Protein AF-A0A515HKF0-F1 (afdb_monomer_lite)

InterPro domains:
  IPR003812 Fido domain [PF02661] (55-150)
  IPR003812 Fido domain [PS51459] (55-192)
  IPR036597 Fido-like domain superfamily [G3DSA:1.10.3290.10] (3-205)
  IPR036597 Fido-like domain superfamily [SSF140931] (39-197)
  IPR040782 KfrB domain [PF18790] (261-311)

pLDDT: mean 89.17, std 14.47, range [29.92, 98.81]

Foldseek 3Di:
DQKDWDPPQVQADPPQREGDWPVPDSDNVVLVQVLVQQLQVLLVLCVVPPDDDLLALQSLLVLQCSRCVRIDPCRSPFGPIWIDGDPQTADDSVCLRVLRCVLSVVCVVCVLVAPDDLLSLLQVLLLSLLSQLSSQGHPDCSVVSSVSSSQVSQVVNVWGFAQVPPDPVLVVVCNVCSSVVHSVSSSVSRSVRTDDPVVPPPQPDDDPDWWWKWADGPQKIFIWTDDPSDTDTPDIDGQPQPDGDMGRLSSADEDPQVDKAWAAFADDDPFWTWGDRPPHIYTAGPVLEPDHDDHGFGWIWHDDDSHTDIDGHPDDPPDPDDD

Structure (mmCIF, N/CA/C/O backbone):
data_AF-A0A515HKF0-F1
#
_entry.id   AF-A0A515HKF0-F1
#
loop_
_atom_site.group_PDB
_atom_site.id
_atom_site.type_symbol
_atom_site.label_atom_id
_atom_site.label_alt_id
_atom_site.label_comp_id
_atom_site.label_asym_id
_atom_site.label_entity_id
_atom_site.label_seq_id
_atom_site.pdbx_PDB_ins_code
_atom_site.Cartn_x
_atom_site.Cartn_y
_atom_site.Cartn_z
_atom_site.occupancy
_atom_site.B_iso_or_equiv
_atom_site.auth_seq_id
_atom_site.auth_comp_id
_atom_site.auth_asym_id
_atom_site.auth_atom_id
_atom_site.pdbx_PDB_model_num
ATOM 1 N N . MET A 1 1 ? 10.137 14.937 -10.672 1.00 57.16 1 MET A N 1
ATOM 2 C CA . MET A 1 1 ? 9.919 13.595 -11.256 1.00 57.16 1 MET A CA 1
ATOM 3 C C . MET A 1 1 ? 10.542 12.553 -10.330 1.00 57.16 1 MET A C 1
ATOM 5 O O . MET A 1 1 ? 11.628 12.799 -9.824 1.00 57.16 1 MET A O 1
ATOM 9 N N . LYS A 1 2 ? 9.839 11.453 -10.033 1.00 67.56 2 LYS A N 1
ATOM 10 C CA . LYS A 1 2 ? 10.258 10.460 -9.021 1.00 67.56 2 LYS A CA 1
ATOM 11 C C . LYS A 1 2 ? 11.357 9.499 -9.495 1.00 67.56 2 LYS A C 1
ATOM 13 O O . LYS A 1 2 ? 12.145 9.040 -8.673 1.00 67.56 2 LYS A O 1
ATOM 18 N N . TYR A 1 3 ? 11.395 9.210 -10.792 1.00 77.12 3 TYR A N 1
ATOM 19 C CA . TYR A 1 3 ? 12.436 8.411 -11.434 1.00 77.12 3 TYR A CA 1
ATOM 20 C C . TYR A 1 3 ? 13.191 9.278 -12.434 1.00 77.12 3 TYR A C 1
ATOM 22 O O . TYR A 1 3 ? 12.583 10.150 -13.059 1.00 77.12 3 TYR A O 1
ATOM 30 N N . ALA A 1 4 ? 14.488 9.027 -12.587 1.00 74.00 4 ALA A N 1
ATOM 31 C CA . ALA A 1 4 ? 15.221 9.467 -13.766 1.00 74.00 4 ALA A CA 1
ATOM 32 C C . ALA A 1 4 ? 15.069 8.387 -14.848 1.00 74.00 4 ALA A C 1
ATOM 34 O O . ALA A 1 4 ? 15.111 7.195 -14.534 1.00 74.00 4 ALA A O 1
ATOM 35 N N . GLY A 1 5 ? 14.842 8.803 -16.092 1.00 62.91 5 GLY A N 1
ATOM 36 C CA . GLY A 1 5 ? 14.643 7.916 -17.237 1.00 62.91 5 GLY A CA 1
ATOM 37 C C . GLY A 1 5 ? 15.244 8.501 -18.512 1.00 62.91 5 GLY A C 1
ATOM 38 O O . GLY A 1 5 ? 15.666 9.662 -18.534 1.00 62.91 5 GLY A O 1
ATOM 39 N N . ASP A 1 6 ? 15.298 7.681 -19.558 1.00 59.25 6 ASP A N 1
ATOM 40 C CA . ASP A 1 6 ? 15.886 8.040 -20.850 1.00 59.25 6 ASP A CA 1
ATOM 41 C C . ASP A 1 6 ? 15.111 9.170 -21.557 1.00 59.25 6 ASP A C 1
ATOM 43 O O . ASP A 1 6 ? 13.907 9.363 -21.358 1.00 59.25 6 ASP A O 1
ATOM 47 N N . ARG A 1 7 ? 15.799 9.926 -22.428 1.00 65.00 7 ARG A N 1
ATOM 48 C CA . ARG A 1 7 ? 15.132 10.887 -23.325 1.00 65.00 7 ARG A CA 1
ATOM 49 C C . ARG A 1 7 ? 14.115 10.133 -24.191 1.00 65.00 7 ARG A C 1
ATOM 51 O O . ARG A 1 7 ? 14.482 9.161 -24.842 1.00 65.00 7 ARG A O 1
ATOM 58 N N . GLY A 1 8 ? 12.871 10.613 -24.235 1.00 79.44 8 GLY A N 1
ATOM 59 C CA . GLY A 1 8 ? 11.800 9.990 -25.024 1.00 79.44 8 GLY A CA 1
ATOM 60 C C . GLY A 1 8 ? 10.934 8.988 -24.258 1.00 79.44 8 GLY A C 1
ATOM 61 O O . GLY A 1 8 ? 10.386 8.082 -24.876 1.00 79.44 8 GLY A O 1
ATOM 62 N N . ASP A 1 9 ? 10.805 9.142 -22.934 1.00 90.88 9 ASP A N 1
ATOM 63 C CA . ASP A 1 9 ? 9.890 8.353 -22.105 1.00 90.88 9 ASP A CA 1
ATOM 64 C C . ASP A 1 9 ? 8.454 8.371 -22.686 1.00 90.88 9 ASP A C 1
ATOM 66 O O . ASP A 1 9 ? 7.758 9.390 -22.590 1.00 90.88 9 ASP A O 1
ATOM 70 N N . PRO A 1 10 ? 7.976 7.249 -23.263 1.00 92.44 10 PRO A N 1
ATOM 71 C CA . PRO A 1 10 ? 6.700 7.192 -23.946 1.00 92.44 10 PRO A CA 1
ATOM 72 C C . PRO A 1 10 ? 5.544 7.120 -22.957 1.00 92.44 10 PRO A C 1
ATOM 74 O O . PRO A 1 10 ? 4.430 6.901 -23.404 1.00 92.44 10 PRO A O 1
ATOM 77 N N . TYR A 1 11 ? 5.755 7.249 -21.648 1.00 94.88 11 TYR A N 1
ATOM 78 C CA . TYR A 1 11 ? 4.694 7.323 -20.644 1.00 94.88 11 TYR A CA 1
ATOM 79 C C . TYR A 1 11 ? 4.348 8.767 -20.275 1.00 94.88 11 TYR A C 1
ATOM 81 O O . TYR A 1 11 ? 3.317 9.005 -19.647 1.00 94.88 11 TYR A O 1
ATOM 89 N N . LEU A 1 12 ? 5.185 9.731 -20.662 1.00 93.81 12 LEU A N 1
ATOM 90 C CA . LEU A 1 12 ? 4.958 11.146 -20.406 1.00 93.81 12 LEU A CA 1
ATOM 91 C C . LEU A 1 12 ? 4.133 11.781 -21.527 1.00 93.81 12 LEU A C 1
ATOM 93 O O . LEU A 1 12 ? 4.196 11.390 -22.695 1.00 93.81 12 LEU A O 1
ATOM 97 N N . ASP A 1 13 ? 3.331 12.763 -21.148 1.00 92.25 13 ASP A N 1
ATOM 98 C CA . ASP A 1 13 ? 2.765 13.744 -22.057 1.00 92.25 13 ASP A CA 1
ATOM 99 C C . ASP A 1 13 ? 3.874 14.729 -22.460 1.00 92.25 13 ASP A C 1
ATOM 101 O O . ASP A 1 13 ? 4.592 15.260 -21.610 1.00 92.25 13 ASP A O 1
ATOM 105 N N . SER A 1 14 ? 4.057 14.933 -23.765 1.00 88.94 14 SER A N 1
ATOM 106 C CA . SER A 1 14 ? 5.184 15.704 -24.303 1.00 88.94 14 SER A CA 1
ATOM 107 C C . SER A 1 14 ? 5.092 17.205 -24.031 1.00 88.94 14 SER A C 1
ATOM 109 O O . SER A 1 14 ? 6.117 17.880 -24.072 1.00 88.94 14 SER A O 1
ATOM 111 N N . GLU A 1 15 ? 3.892 17.732 -23.781 1.00 89.94 15 GLU A N 1
ATOM 112 C CA . GLU A 1 15 ? 3.680 19.157 -23.504 1.00 89.94 15 GLU A CA 1
ATOM 113 C C . GLU A 1 15 ? 3.906 19.466 -22.024 1.00 89.94 15 GLU A C 1
ATOM 115 O O . GLU A 1 15 ? 4.506 20.478 -21.672 1.00 89.94 15 GLU A O 1
ATOM 120 N N . THR A 1 16 ? 3.416 18.589 -21.151 1.00 92.00 16 THR A N 1
ATOM 121 C CA . THR A 1 16 ? 3.321 18.850 -19.707 1.00 92.00 16 THR A CA 1
ATOM 122 C C . THR A 1 16 ? 4.402 18.144 -18.896 1.00 92.00 16 THR A C 1
ATOM 124 O O . THR A 1 16 ? 4.687 18.538 -17.767 1.00 92.00 16 THR A O 1
ATOM 127 N N . GLY A 1 17 ? 5.003 17.077 -19.433 1.00 90.81 17 GLY A N 1
ATOM 128 C CA . GLY A 1 17 ? 5.942 16.222 -18.703 1.00 90.81 17 GLY A CA 1
ATOM 129 C C . GLY A 1 17 ? 5.297 15.404 -17.577 1.00 90.81 17 GLY A C 1
ATOM 130 O O . GLY A 1 17 ? 6.013 14.786 -16.787 1.00 90.81 17 GLY A O 1
ATOM 131 N N . VAL A 1 18 ? 3.963 15.393 -17.490 1.00 94.00 18 VAL A N 1
ATOM 132 C CA . VAL A 1 18 ? 3.173 14.582 -16.553 1.00 94.00 18 VAL A CA 1
ATOM 133 C C . VAL A 1 18 ? 2.901 13.212 -17.179 1.00 94.00 18 VAL A C 1
ATOM 135 O O . VAL A 1 18 ? 2.833 13.080 -18.398 1.00 94.00 18 VAL A O 1
ATOM 138 N N . LEU A 1 19 ? 2.760 12.159 -16.367 1.00 95.44 19 LEU A N 1
ATOM 139 C CA . LEU A 1 19 ? 2.390 10.837 -16.884 1.00 95.44 19 LEU A CA 1
ATOM 140 C C . LEU A 1 19 ? 1.030 10.901 -17.590 1.00 95.44 19 LEU A C 1
ATOM 142 O O . LEU A 1 19 ? 0.046 11.381 -17.015 1.00 95.44 19 LEU A O 1
ATOM 146 N N . ARG A 1 20 ? 0.956 10.358 -18.810 1.00 96.25 20 ARG A N 1
ATOM 147 C CA . ARG A 1 20 ? -0.322 10.187 -19.506 1.00 96.25 20 ARG A CA 1
ATOM 148 C C . ARG A 1 20 ? -1.249 9.338 -18.651 1.00 96.25 20 ARG A C 1
ATOM 150 O O . ARG A 1 20 ? -0.844 8.307 -18.114 1.00 96.25 20 ARG A O 1
ATOM 157 N N . ASN A 1 21 ? -2.486 9.794 -18.522 1.00 97.12 21 ASN A N 1
ATOM 158 C CA . ASN A 1 21 ? -3.482 9.196 -17.651 1.00 97.12 21 ASN A CA 1
ATOM 159 C C . ASN A 1 21 ? -4.875 9.276 -18.287 1.00 97.12 21 ASN A C 1
ATOM 161 O O . ASN A 1 21 ? -5.182 10.200 -19.039 1.00 97.12 21 ASN A O 1
ATOM 165 N N . LEU A 1 22 ? -5.726 8.310 -17.945 1.00 94.62 22 LEU A N 1
ATOM 166 C CA . LEU A 1 22 ? -7.100 8.163 -18.435 1.00 94.62 22 LEU A CA 1
ATOM 167 C C . LEU A 1 22 ? -8.036 9.285 -17.960 1.00 94.62 22 LEU A C 1
ATOM 169 O O . LEU A 1 22 ? -9.137 9.432 -18.479 1.00 94.62 22 LEU A O 1
ATOM 173 N N . LEU A 1 23 ? -7.600 10.074 -16.976 1.00 93.75 23 LEU A N 1
ATOM 174 C CA . LEU A 1 23 ? -8.373 11.156 -16.370 1.00 93.75 23 LEU A CA 1
ATOM 175 C C . LEU A 1 23 ? -8.163 12.501 -17.085 1.00 93.75 23 LEU A C 1
ATOM 177 O O . LEU A 1 23 ? -8.812 13.483 -16.731 1.00 93.75 23 LEU A O 1
ATOM 181 N N . GLY A 1 24 ? -7.242 12.569 -18.055 1.00 92.62 24 GLY A N 1
ATOM 182 C CA . GLY A 1 24 ? -6.912 13.799 -18.780 1.00 92.62 24 GLY A CA 1
ATOM 183 C C . GLY A 1 24 ? -6.252 14.881 -17.917 1.00 92.62 24 GLY A C 1
ATOM 184 O O . GLY A 1 24 ? -6.259 16.053 -18.289 1.00 92.62 24 GLY A O 1
ATOM 185 N N . ILE A 1 25 ? -5.696 14.524 -16.755 1.00 93.12 25 ILE A N 1
ATOM 186 C CA . ILE A 1 25 ? -5.074 15.479 -15.834 1.00 93.12 25 ILE A CA 1
ATOM 187 C C . ILE A 1 25 ? -3.684 15.857 -16.353 1.00 93.12 25 ILE A C 1
ATOM 189 O O . ILE A 1 25 ? -2.828 14.990 -16.513 1.00 93.12 25 ILE A O 1
ATOM 193 N N . LYS A 1 26 ? -3.451 17.156 -16.562 1.00 94.62 26 LYS A N 1
ATOM 194 C CA . LYS A 1 26 ? -2.193 17.710 -17.097 1.00 94.62 26 LYS A CA 1
ATOM 195 C C . LYS A 1 26 ? -1.252 18.312 -16.042 1.00 94.62 26 LYS A C 1
ATOM 197 O O . LYS A 1 26 ? -0.146 18.714 -16.369 1.00 94.62 26 LYS A O 1
ATOM 202 N N . GLU A 1 27 ? -1.679 18.361 -14.781 1.00 94.56 27 GLU A N 1
ATOM 203 C CA . GLU A 1 27 ? -0.932 18.966 -13.671 1.00 94.56 27 GLU A CA 1
ATOM 204 C C . GLU A 1 27 ? -0.469 17.900 -12.673 1.00 94.56 27 GLU A C 1
ATOM 206 O O . GLU A 1 27 ? -1.287 17.120 -12.172 1.00 94.56 27 GLU A O 1
ATOM 211 N N . GLN A 1 28 ? 0.824 17.891 -12.324 1.00 93.50 28 GLN A N 1
ATOM 212 C CA . GLN A 1 28 ? 1.423 16.836 -11.493 1.00 93.50 28 GLN A CA 1
ATOM 213 C C . GLN A 1 28 ? 0.719 16.686 -10.139 1.00 93.50 28 GLN A C 1
ATOM 215 O O . GLN A 1 28 ? 0.349 15.580 -9.756 1.00 93.50 28 GLN A O 1
ATOM 220 N N . GLY A 1 29 ? 0.472 17.794 -9.433 1.00 92.31 29 GLY A N 1
ATOM 221 C CA . GLY A 1 29 ? -0.196 17.749 -8.128 1.00 92.31 29 GLY A CA 1
ATOM 222 C C . GLY A 1 29 ? -1.639 17.236 -8.207 1.00 92.31 29 GLY A C 1
ATOM 223 O O . GLY A 1 29 ? -2.122 16.587 -7.277 1.00 92.31 29 GLY A O 1
ATOM 224 N N . GLY A 1 30 ? -2.322 17.487 -9.329 1.00 90.81 30 GLY A N 1
ATOM 225 C CA . GLY A 1 30 ? -3.650 16.939 -9.596 1.00 90.81 30 GLY A CA 1
ATOM 226 C C . GLY A 1 30 ? -3.604 15.428 -9.811 1.00 90.81 30 GLY A C 1
ATOM 227 O O . GLY A 1 30 ? -4.404 14.700 -9.217 1.00 90.81 30 GLY A O 1
ATOM 228 N N . LEU A 1 31 ? -2.640 14.955 -10.606 1.00 94.88 31 LEU A N 1
ATOM 229 C CA . LEU A 1 31 ? -2.470 13.533 -10.889 1.00 94.88 31 LEU A CA 1
ATOM 230 C C . LEU A 1 31 ? -2.065 12.762 -9.631 1.00 94.88 31 LEU A C 1
ATOM 232 O O . LEU A 1 31 ? -2.685 11.747 -9.327 1.00 94.88 31 LEU A O 1
ATOM 236 N N . ASP A 1 32 ? -1.105 13.271 -8.856 1.00 91.62 32 ASP A N 1
ATOM 237 C CA . ASP A 1 32 ? -0.658 12.651 -7.602 1.00 91.62 32 ASP A CA 1
ATOM 238 C C . ASP A 1 32 ? -1.831 12.438 -6.639 1.00 91.62 32 ASP A C 1
ATOM 240 O O . ASP A 1 32 ? -1.995 11.371 -6.038 1.00 91.62 32 ASP A O 1
ATOM 244 N N . LYS A 1 33 ? -2.693 13.454 -6.522 1.00 86.19 33 LYS A N 1
ATOM 245 C CA . LYS A 1 33 ? -3.882 13.411 -5.674 1.00 86.19 33 LYS A CA 1
ATOM 246 C C . LYS A 1 33 ? -4.885 12.372 -6.175 1.00 86.19 33 LYS A C 1
ATOM 248 O O . LYS A 1 33 ? -5.342 11.547 -5.381 1.00 86.19 33 LYS A O 1
ATOM 253 N N . ALA A 1 34 ? -5.221 12.390 -7.464 1.00 85.94 34 ALA A N 1
ATOM 254 C CA . ALA A 1 34 ? -6.176 11.454 -8.058 1.00 85.94 34 ALA A CA 1
ATOM 255 C C . ALA A 1 34 ? -5.673 10.001 -8.009 1.00 85.94 34 ALA A C 1
ATOM 257 O O . ALA A 1 34 ? -6.399 9.108 -7.572 1.00 85.94 34 ALA A O 1
ATOM 258 N N . GLU A 1 35 ? -4.413 9.763 -8.367 1.00 94.44 35 GLU A N 1
ATOM 259 C CA . GLU A 1 35 ? -3.798 8.437 -8.361 1.00 94.44 35 GLU A CA 1
ATOM 260 C C . GLU A 1 35 ? -3.713 7.860 -6.944 1.00 94.44 35 GLU A C 1
ATOM 262 O O . GLU A 1 35 ? -4.094 6.710 -6.717 1.00 94.44 35 GLU A O 1
ATOM 267 N N . SER A 1 36 ? -3.258 8.651 -5.966 1.00 88.50 36 SER A N 1
ATOM 268 C CA . SER A 1 36 ? -3.200 8.233 -4.558 1.00 88.50 36 SER A CA 1
ATOM 269 C C . SER A 1 36 ? -4.579 7.813 -4.040 1.00 88.50 36 SER A C 1
ATOM 271 O O . SER A 1 36 ? -4.733 6.770 -3.409 1.00 88.50 36 SER A O 1
ATOM 273 N N . THR A 1 37 ? -5.603 8.580 -4.402 1.00 82.88 37 THR A N 1
ATOM 274 C CA . THR A 1 37 ? -7.007 8.366 -4.022 1.00 82.88 37 THR A CA 1
ATOM 275 C C . THR A 1 37 ? -7.566 7.072 -4.598 1.00 82.88 37 THR A C 1
ATOM 277 O O . THR A 1 37 ? -8.065 6.223 -3.856 1.00 82.88 37 THR A O 1
ATOM 280 N N . LEU A 1 38 ? -7.455 6.904 -5.916 1.00 87.19 38 LEU A N 1
ATOM 281 C CA . LEU A 1 38 ? -7.980 5.739 -6.621 1.00 87.19 38 LEU A CA 1
ATOM 282 C C . LEU A 1 38 ? -7.220 4.473 -6.223 1.00 87.19 38 LEU A C 1
ATOM 284 O O . LEU A 1 38 ? -7.838 3.476 -5.855 1.00 87.19 38 LEU A O 1
ATOM 288 N N . SER A 1 39 ? -5.886 4.523 -6.187 1.00 91.31 39 SER A N 1
ATOM 289 C CA . SER A 1 39 ? -5.083 3.361 -5.789 1.00 91.31 39 SER A CA 1
ATOM 290 C C . SER A 1 39 ? -5.318 2.947 -4.334 1.00 91.31 39 SER A C 1
ATOM 292 O O . SER A 1 39 ? -5.327 1.752 -4.043 1.00 91.31 39 SER A O 1
ATOM 294 N N . PHE A 1 40 ? -5.582 3.888 -3.423 1.00 86.88 40 PHE A N 1
ATOM 295 C CA . PHE A 1 40 ? -5.964 3.578 -2.043 1.00 86.88 40 PHE A CA 1
ATOM 296 C C . PHE A 1 40 ? -7.324 2.872 -1.952 1.00 86.88 40 PHE A C 1
ATOM 298 O O . PHE A 1 40 ? -7.452 1.871 -1.241 1.00 86.88 40 PHE A O 1
ATOM 305 N N . LEU A 1 41 ? -8.323 3.346 -2.703 1.00 82.62 41 LEU A N 1
ATOM 306 C CA . LEU A 1 41 ? -9.629 2.692 -2.795 1.00 82.62 41 LEU A CA 1
ATOM 307 C C . LEU A 1 41 ? -9.484 1.255 -3.316 1.00 82.62 41 LEU A C 1
ATOM 309 O O . LEU A 1 41 ? -9.963 0.310 -2.686 1.00 82.62 41 LEU A O 1
ATOM 313 N N . ARG A 1 42 ? -8.746 1.075 -4.416 1.00 90.19 42 ARG A N 1
ATOM 314 C CA . ARG A 1 42 ? -8.502 -0.243 -5.016 1.00 90.19 42 ARG A CA 1
ATOM 315 C C . ARG A 1 42 ? -7.703 -1.177 -4.114 1.00 90.19 42 ARG A C 1
ATOM 317 O O . ARG A 1 42 ? -8.006 -2.364 -4.074 1.00 90.19 42 ARG A O 1
ATOM 324 N N . ALA A 1 43 ? -6.747 -0.664 -3.342 1.00 89.50 43 ALA A N 1
ATOM 325 C CA . ALA A 1 43 ? -6.028 -1.446 -2.335 1.00 89.50 43 ALA A CA 1
ATOM 326 C C . ALA A 1 43 ? -6.952 -1.940 -1.208 1.00 89.50 43 ALA A C 1
ATOM 328 O O . ALA A 1 43 ? -6.746 -3.011 -0.645 1.00 89.50 43 ALA A O 1
ATOM 329 N N . SER A 1 44 ? -7.992 -1.184 -0.851 1.00 83.06 44 SER A N 1
ATOM 330 C CA . SER A 1 44 ? -9.004 -1.676 0.092 1.00 83.06 44 SER A CA 1
ATOM 331 C C . SER A 1 44 ? -9.850 -2.790 -0.490 1.00 83.06 44 SER A C 1
ATOM 333 O O . SER A 1 44 ? -10.019 -3.821 0.150 1.00 83.06 44 SER A O 1
ATOM 335 N N . GLU A 1 45 ? -10.349 -2.594 -1.708 1.00 83.69 45 GLU A N 1
ATOM 336 C CA . GLU A 1 45 ? -11.136 -3.610 -2.407 1.00 83.69 45 GLU A CA 1
ATOM 337 C C . GLU A 1 45 ? -10.328 -4.897 -2.603 1.00 83.69 45 GLU A C 1
ATOM 339 O O . GLU A 1 45 ? -10.861 -5.982 -2.419 1.00 83.69 45 GLU A O 1
ATOM 344 N N . LEU A 1 46 ? -9.032 -4.789 -2.907 1.00 87.44 46 LEU A N 1
ATOM 345 C CA . LEU A 1 46 ? -8.118 -5.928 -3.028 1.00 87.44 46 LEU A CA 1
ATOM 346 C C . LEU A 1 46 ? -7.952 -6.726 -1.733 1.00 87.44 46 LEU A C 1
ATOM 348 O O . LEU A 1 46 ? -7.765 -7.935 -1.797 1.00 87.44 46 LEU A O 1
ATOM 352 N N . ARG A 1 47 ? -7.999 -6.078 -0.566 1.00 83.00 47 ARG A N 1
ATOM 353 C CA . ARG A 1 47 ? -7.884 -6.770 0.728 1.00 83.00 47 ARG A CA 1
ATOM 354 C C . ARG A 1 47 ? -9.146 -7.556 1.081 1.00 83.00 47 ARG A C 1
ATOM 356 O O . ARG A 1 47 ? -9.053 -8.552 1.788 1.00 83.00 47 ARG A O 1
ATOM 363 N N . GLU A 1 48 ? -10.303 -7.122 0.587 1.00 79.94 48 GLU A N 1
ATOM 364 C CA . GLU A 1 48 ? -11.580 -7.838 0.722 1.00 79.94 48 GLU A CA 1
ATOM 365 C C . GLU A 1 48 ? -11.737 -8.917 -0.360 1.00 79.94 48 GLU A C 1
ATOM 367 O O . GLU A 1 48 ? -12.207 -10.019 -0.091 1.00 79.94 48 GLU A O 1
ATOM 372 N N . GLN A 1 49 ? -11.314 -8.609 -1.587 1.00 85.00 49 GLN A N 1
ATOM 373 C CA . GLN A 1 49 ? -11.398 -9.477 -2.758 1.00 85.00 49 GLN A CA 1
ATOM 374 C C . GLN A 1 49 ? -10.028 -9.552 -3.456 1.00 85.00 49 GLN A C 1
ATOM 376 O O . GLN A 1 49 ? -9.785 -8.842 -4.443 1.00 85.00 49 GLN A O 1
ATOM 381 N N . PRO A 1 50 ? -9.120 -10.415 -2.960 1.00 89.62 50 PRO A N 1
ATOM 382 C CA . PRO A 1 50 ? -7.791 -10.566 -3.533 1.00 89.62 50 PRO A CA 1
ATOM 383 C C . PRO A 1 50 ? -7.834 -10.998 -4.995 1.00 89.62 50 PRO A C 1
ATOM 385 O O . PRO A 1 50 ? -8.672 -11.799 -5.423 1.00 89.62 50 PRO A O 1
ATOM 388 N N . VAL A 1 51 ? -6.866 -10.512 -5.771 1.00 89.38 51 VAL A N 1
ATOM 389 C CA . VAL A 1 51 ? -6.607 -11.070 -7.099 1.00 89.38 51 VAL A CA 1
ATOM 390 C C . VAL A 1 51 ? -6.134 -12.509 -6.907 1.00 89.38 51 VAL A C 1
ATOM 392 O O . VAL A 1 51 ? -5.219 -12.781 -6.144 1.00 89.38 51 VAL A O 1
ATOM 395 N N . LYS A 1 52 ? -6.757 -13.460 -7.604 1.00 90.56 52 LYS A N 1
ATOM 396 C CA . LYS A 1 52 ? -6.309 -14.856 -7.570 1.00 90.56 52 LYS A CA 1
ATOM 397 C C . LYS A 1 52 ? -5.093 -15.036 -8.474 1.00 90.56 52 LYS A C 1
ATOM 399 O O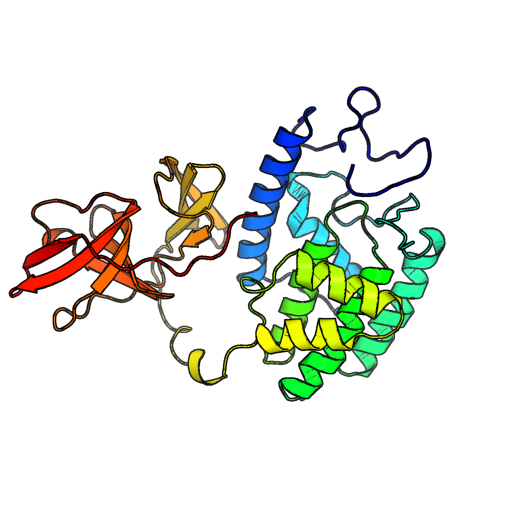 . LYS A 1 52 ? -5.137 -14.659 -9.648 1.00 90.56 52 LYS A O 1
ATOM 404 N N . GLY A 1 53 ? -4.045 -15.696 -7.995 1.00 92.94 53 GLY A N 1
ATOM 405 C CA . GLY A 1 53 ? -2.855 -15.975 -8.796 1.00 92.94 53 GLY A CA 1
ATOM 406 C C . GLY A 1 53 ? -1.923 -17.010 -8.180 1.00 92.94 53 GLY A C 1
ATOM 407 O O . GLY A 1 53 ? -2.266 -17.649 -7.192 1.00 92.94 53 GLY A O 1
ATOM 408 N N . LYS A 1 54 ? -0.754 -17.195 -8.803 1.00 95.75 54 LYS A N 1
ATOM 409 C CA . LYS A 1 54 ? 0.254 -18.197 -8.411 1.00 95.75 54 LYS A CA 1
ATOM 410 C C . LYS A 1 54 ? 1.523 -17.575 -7.817 1.00 95.75 54 LYS A C 1
ATOM 412 O O . LYS A 1 54 ? 2.545 -18.242 -7.748 1.00 95.75 54 LYS A O 1
ATOM 417 N N . PHE A 1 55 ? 1.453 -16.300 -7.423 1.00 98.12 55 PHE A N 1
ATOM 418 C CA . PHE A 1 55 ? 2.614 -15.508 -6.983 1.00 98.12 55 PHE A CA 1
ATOM 419 C C . PHE A 1 55 ? 3.733 -15.460 -8.032 1.00 98.12 55 PHE A C 1
ATOM 421 O O . PHE A 1 55 ? 4.912 -15.555 -7.718 1.00 98.12 55 PHE A O 1
ATOM 428 N N . ASP A 1 56 ? 3.325 -15.288 -9.288 1.00 98.50 56 ASP A N 1
ATOM 429 C CA . ASP A 1 56 ? 4.177 -15.092 -10.455 1.00 98.50 56 ASP A CA 1
ATOM 430 C C . ASP A 1 56 ? 4.097 -13.643 -10.971 1.00 98.50 56 ASP A C 1
ATOM 432 O O . ASP A 1 56 ? 3.345 -12.807 -10.455 1.00 98.50 56 ASP A O 1
ATOM 436 N N . LEU A 1 57 ? 4.853 -13.341 -12.032 1.00 98.56 57 LEU A N 1
ATOM 437 C CA . LEU A 1 57 ? 4.836 -12.018 -12.658 1.00 98.56 57 LEU A CA 1
ATOM 438 C C . LEU A 1 57 ? 3.427 -11.631 -13.128 1.00 98.56 57 LEU A C 1
ATOM 440 O O . LEU A 1 57 ? 2.999 -10.499 -12.919 1.00 98.56 57 LEU A O 1
ATOM 444 N N . ALA A 1 58 ? 2.673 -12.580 -13.687 1.00 98.62 58 ALA A N 1
ATOM 445 C CA . ALA A 1 58 ? 1.299 -12.352 -14.123 1.00 98.62 58 ALA A CA 1
ATOM 446 C C . ALA A 1 58 ? 0.364 -12.011 -12.948 1.00 98.62 58 ALA A C 1
ATOM 448 O O . ALA A 1 58 ? -0.577 -11.227 -13.094 1.00 98.62 58 ALA A O 1
ATOM 449 N N . HIS A 1 59 ? 0.589 -12.586 -11.766 1.00 98.62 59 HIS A N 1
ATOM 450 C CA . HIS A 1 59 ? -0.112 -12.200 -10.549 1.00 98.62 59 HIS A CA 1
ATOM 451 C C . HIS A 1 59 ? 0.235 -10.761 -10.147 1.00 98.62 59 HIS A C 1
ATOM 453 O O . HIS A 1 59 ? -0.674 -9.950 -9.965 1.00 98.62 59 HIS A O 1
ATOM 459 N N . LEU A 1 60 ? 1.524 -10.411 -10.111 1.00 98.69 60 LEU A N 1
ATOM 460 C CA . LEU A 1 60 ? 1.980 -9.056 -9.790 1.00 98.69 60 LEU A CA 1
ATOM 461 C C . LEU A 1 60 ? 1.410 -8.007 -10.768 1.00 98.69 60 LEU A C 1
ATOM 463 O O . LEU A 1 60 ? 0.917 -6.961 -10.346 1.00 98.69 60 LEU A O 1
ATOM 467 N N . GLN A 1 61 ? 1.394 -8.310 -12.069 1.00 98.81 61 GLN A N 1
ATOM 468 C CA . GLN A 1 61 ? 0.790 -7.472 -13.112 1.00 98.81 61 GLN A CA 1
ATOM 469 C C . GLN A 1 61 ? -0.715 -7.272 -12.910 1.00 98.81 61 GLN A C 1
ATOM 471 O O . GLN A 1 61 ? -1.220 -6.163 -13.086 1.00 98.81 61 GLN A O 1
ATOM 476 N N . ARG A 1 62 ? -1.451 -8.315 -12.508 1.00 98.69 62 ARG A N 1
ATOM 477 C CA . ARG A 1 62 ? -2.893 -8.207 -12.233 1.00 98.69 62 ARG A CA 1
ATOM 478 C C . ARG A 1 62 ? -3.191 -7.363 -10.997 1.00 98.69 62 ARG A C 1
ATOM 480 O O . ARG A 1 62 ? -4.137 -6.581 -11.038 1.00 98.69 62 ARG A O 1
ATOM 487 N N . ILE A 1 63 ? -2.377 -7.462 -9.943 1.00 98.56 63 ILE A N 1
ATOM 488 C CA . ILE A 1 63 ? -2.473 -6.563 -8.781 1.00 98.56 63 ILE A CA 1
ATOM 489 C C . ILE A 1 63 ? -2.239 -5.117 -9.226 1.00 98.56 63 ILE A C 1
ATOM 491 O O . ILE A 1 63 ? -3.057 -4.249 -8.930 1.00 98.56 63 ILE A O 1
ATOM 495 N N . HIS A 1 64 ? -1.187 -4.861 -10.008 1.00 98.81 64 HIS A N 1
ATOM 496 C CA . HIS A 1 64 ? -0.911 -3.521 -10.524 1.00 98.81 64 HIS A CA 1
ATOM 497 C C . HIS A 1 64 ? -2.072 -2.990 -11.375 1.00 98.81 64 HIS A C 1
ATOM 499 O O . HIS A 1 64 ? -2.509 -1.853 -11.202 1.00 98.81 64 HIS A O 1
ATOM 505 N N . LYS A 1 65 ? -2.616 -3.815 -12.277 1.00 98.62 65 LYS A N 1
ATOM 506 C CA . LYS A 1 65 ? -3.789 -3.454 -13.080 1.00 98.62 65 LYS A CA 1
ATOM 507 C C . LYS A 1 65 ? -4.981 -3.094 -12.198 1.00 98.62 65 LYS A C 1
ATOM 509 O O . LYS A 1 65 ? -5.656 -2.108 -12.467 1.00 98.62 65 LYS A O 1
ATOM 514 N N . ARG A 1 66 ? -5.231 -3.860 -11.134 1.00 97.56 66 ARG A N 1
ATOM 515 C CA . ARG A 1 66 ? -6.342 -3.594 -10.214 1.00 97.56 66 ARG A CA 1
ATOM 516 C C . ARG A 1 66 ? -6.158 -2.289 -9.443 1.00 97.56 66 ARG A C 1
ATOM 518 O O . ARG A 1 66 ? -7.146 -1.601 -9.228 1.00 97.56 66 ARG A O 1
ATOM 525 N N . LEU A 1 67 ? -4.928 -1.949 -9.057 1.00 97.56 67 LEU A N 1
ATOM 526 C CA . LEU A 1 67 ? -4.610 -0.720 -8.323 1.00 97.56 67 LEU A CA 1
ATOM 527 C C . LEU A 1 67 ? -4.676 0.546 -9.182 1.00 97.56 67 LEU A C 1
ATOM 529 O O . LEU A 1 67 ? -5.075 1.593 -8.683 1.00 97.56 67 LEU A O 1
ATOM 533 N N . PHE A 1 68 ? -4.250 0.461 -10.443 1.00 98.25 68 PHE A N 1
ATOM 534 C CA . PHE A 1 68 ? -3.985 1.640 -11.275 1.00 98.25 68 PHE A CA 1
ATOM 535 C C . PHE A 1 68 ? -4.803 1.702 -12.567 1.00 98.25 68 PHE A C 1
ATOM 537 O O . PHE A 1 68 ? -4.642 2.647 -13.334 1.00 98.25 68 PHE A O 1
ATOM 544 N N . GLY A 1 69 ? -5.678 0.726 -12.820 1.00 97.75 69 GLY A N 1
ATOM 545 C CA . GLY A 1 69 ? -6.449 0.622 -14.063 1.00 97.75 69 GLY A CA 1
ATOM 546 C C . GLY A 1 69 ? -7.432 1.765 -14.313 1.00 97.75 69 GLY A C 1
ATOM 547 O O . GLY A 1 69 ? -7.797 1.988 -15.458 1.00 97.75 69 GLY A O 1
ATOM 548 N N . ASP A 1 70 ? -7.822 2.510 -13.276 1.00 94.06 70 ASP A N 1
ATOM 549 C CA . ASP A 1 70 ? -8.639 3.723 -13.427 1.00 94.06 70 ASP A CA 1
ATOM 550 C C . ASP A 1 70 ? -7.802 4.963 -13.800 1.00 94.06 70 ASP A C 1
ATOM 552 O O . ASP A 1 70 ? -8.355 5.999 -14.157 1.00 94.06 70 ASP A O 1
ATOM 556 N N . VAL A 1 71 ? -6.471 4.882 -13.682 1.00 97.06 71 VAL A N 1
ATOM 557 C CA . VAL A 1 71 ? -5.551 6.017 -13.864 1.00 97.06 71 VAL A CA 1
ATOM 558 C C . VAL A 1 71 ? -4.727 5.862 -15.135 1.00 97.06 71 VAL A C 1
ATOM 560 O O . VAL A 1 71 ? -4.573 6.826 -15.876 1.00 97.06 71 VAL A O 1
ATOM 563 N N . TYR A 1 72 ? -4.205 4.667 -15.405 1.00 98.12 72 TYR A N 1
ATOM 564 C CA . TYR A 1 72 ? -3.251 4.426 -16.484 1.00 98.12 72 TYR A CA 1
ATOM 565 C C . TYR A 1 72 ? -3.746 3.343 -17.441 1.00 98.12 72 TYR A C 1
ATOM 567 O O . TYR A 1 72 ? -4.103 2.243 -17.020 1.00 98.12 72 TYR A O 1
ATOM 575 N N . ASP A 1 73 ? -3.683 3.622 -18.740 1.00 97.25 73 ASP A N 1
ATOM 576 C CA . ASP A 1 73 ? -3.936 2.653 -19.815 1.00 97.25 73 ASP A CA 1
ATOM 577 C C . ASP A 1 73 ? -2.916 1.499 -19.808 1.00 97.25 73 ASP A C 1
ATOM 579 O O . ASP A 1 73 ? -3.250 0.348 -20.097 1.00 97.25 73 ASP A O 1
ATOM 583 N N . TRP A 1 74 ? -1.682 1.785 -19.391 1.00 97.94 74 TRP A N 1
ATOM 584 C CA . TRP A 1 74 ? -0.599 0.818 -19.225 1.00 97.94 74 TRP A CA 1
ATOM 585 C C . TRP A 1 74 ? -0.641 0.058 -17.887 1.00 97.94 74 TRP A C 1
ATOM 587 O O . TRP A 1 74 ? 0.280 -0.702 -17.577 1.00 97.94 74 TRP A O 1
ATOM 597 N N . ALA A 1 75 ? -1.687 0.205 -17.066 1.00 98.62 75 ALA A N 1
ATOM 598 C CA . ALA A 1 75 ? -1.764 -0.492 -15.785 1.00 98.62 75 ALA A CA 1
ATOM 599 C C . ALA A 1 75 ? -1.677 -2.025 -15.952 1.00 98.62 75 ALA A C 1
ATOM 601 O O . ALA A 1 75 ? -2.509 -2.668 -16.593 1.00 98.62 75 ALA A O 1
ATOM 602 N N . GLY A 1 76 ? -0.663 -2.621 -15.320 1.00 98.50 76 GLY A N 1
ATOM 603 C CA . GLY A 1 76 ? -0.362 -4.053 -15.397 1.00 98.50 76 GLY A CA 1
ATOM 604 C C . GLY A 1 76 ? 0.612 -4.423 -16.515 1.00 98.50 76 GLY A C 1
ATOM 605 O O . GLY A 1 76 ? 0.958 -5.594 -16.648 1.00 98.50 76 GLY A O 1
ATOM 606 N N . GLN A 1 77 ? 1.088 -3.457 -17.298 1.00 98.62 77 GLN A N 1
ATOM 607 C CA . GLN A 1 77 ? 2.107 -3.669 -18.322 1.00 98.62 77 GLN A CA 1
ATOM 608 C C . GLN A 1 77 ? 3.512 -3.446 -17.753 1.00 98.62 77 GLN A C 1
ATOM 610 O O . GLN A 1 77 ? 3.728 -2.566 -16.921 1.00 98.62 77 GLN A O 1
ATOM 615 N N . ILE A 1 78 ? 4.468 -4.257 -18.206 1.00 98.31 78 ILE A N 1
ATOM 616 C CA . ILE A 1 78 ? 5.885 -4.088 -17.869 1.00 98.31 78 ILE A CA 1
ATOM 617 C C . ILE A 1 78 ? 6.397 -2.816 -18.553 1.00 98.31 78 ILE A C 1
ATOM 619 O O . ILE A 1 78 ? 6.044 -2.544 -19.702 1.00 98.31 78 ILE A O 1
ATOM 623 N N . ARG A 1 79 ? 7.225 -2.038 -17.852 1.00 97.38 79 ARG A N 1
ATOM 624 C CA . ARG A 1 79 ? 7.818 -0.817 -18.408 1.00 97.38 79 ARG A CA 1
ATOM 625 C C . ARG A 1 79 ? 8.698 -1.117 -19.621 1.00 97.38 79 ARG A C 1
ATOM 627 O O . ARG A 1 79 ? 9.365 -2.142 -19.675 1.00 97.38 79 ARG A O 1
ATOM 634 N N . GLN A 1 80 ? 8.753 -0.153 -20.533 1.00 94.94 80 GLN A N 1
ATOM 635 C CA . GLN A 1 80 ? 9.548 -0.221 -21.769 1.00 94.94 80 GLN A CA 1
ATOM 636 C C . GLN A 1 80 ? 10.752 0.735 -21.760 1.00 94.94 80 GLN A C 1
ATOM 638 O O . GLN A 1 80 ? 11.392 0.956 -22.782 1.00 94.94 80 GLN A O 1
ATOM 643 N N . VAL A 1 81 ? 11.039 1.334 -20.605 1.00 94.38 81 VAL A N 1
ATOM 644 C CA . VAL A 1 81 ? 12.117 2.309 -20.408 1.00 94.38 81 VAL A CA 1
ATOM 645 C C . VAL A 1 81 ? 12.981 1.896 -19.237 1.00 94.38 81 VAL A C 1
ATOM 647 O O . VAL A 1 81 ? 12.499 1.222 -18.320 1.00 94.38 81 VAL A O 1
ATOM 650 N N . GLU A 1 82 ? 14.237 2.325 -19.243 1.00 94.56 82 GLU A N 1
ATOM 651 C CA . GLU A 1 82 ? 15.090 2.223 -18.067 1.00 94.56 82 GLU A CA 1
ATOM 652 C C . GLU A 1 82 ? 14.712 3.285 -17.035 1.00 94.56 82 GLU A C 1
ATOM 654 O O . GLU A 1 82 ? 14.314 4.401 -17.374 1.00 94.56 82 GLU A O 1
ATOM 659 N N . ILE A 1 83 ? 14.796 2.912 -15.759 1.00 94.06 83 ILE A N 1
ATOM 660 C CA . ILE A 1 83 ? 14.490 3.803 -14.642 1.00 94.06 83 ILE A CA 1
ATOM 661 C C . ILE A 1 83 ? 15.493 3.610 -13.510 1.00 94.06 83 ILE A C 1
ATOM 663 O O . ILE A 1 83 ? 15.952 2.500 -13.229 1.00 94.06 83 ILE A O 1
ATOM 667 N N . SER A 1 84 ? 15.775 4.704 -12.816 1.00 92.31 84 SER A N 1
ATOM 668 C CA . SER A 1 84 ? 16.545 4.718 -11.577 1.00 92.31 84 SER A CA 1
ATOM 669 C C . SER A 1 84 ? 15.874 5.608 -10.537 1.00 92.31 84 SER A C 1
ATOM 671 O O . SER A 1 84 ? 15.057 6.482 -10.853 1.00 92.31 84 SER A O 1
ATOM 673 N N . LYS A 1 85 ? 16.209 5.382 -9.268 1.00 87.44 85 LYS A N 1
ATOM 674 C CA . LYS A 1 85 ? 15.788 6.233 -8.155 1.00 87.44 85 LYS A CA 1
ATOM 675 C C . LYS A 1 85 ? 17.008 6.588 -7.313 1.00 87.44 85 LYS A C 1
ATOM 677 O O . LYS A 1 85 ? 17.589 5.721 -6.667 1.00 87.44 85 LYS A O 1
ATOM 682 N N . GLY A 1 86 ? 17.384 7.867 -7.306 1.00 87.19 86 GLY A N 1
ATOM 683 C CA . GLY A 1 86 ? 18.657 8.288 -6.718 1.00 87.19 86 GLY A CA 1
ATOM 684 C C . GLY A 1 86 ? 19.826 7.633 -7.460 1.00 87.19 86 GLY A C 1
ATOM 685 O O . GLY A 1 86 ? 19.878 7.689 -8.685 1.00 87.19 86 GLY A O 1
ATOM 686 N N . SER A 1 87 ? 20.729 6.984 -6.727 1.00 85.00 87 SER A N 1
ATOM 687 C CA . SER A 1 87 ? 21.849 6.213 -7.284 1.00 85.00 87 SER A CA 1
ATOM 688 C C . SER A 1 87 ? 21.503 4.754 -7.615 1.00 85.00 87 SER A C 1
ATOM 690 O O . SER A 1 87 ? 22.332 4.046 -8.182 1.00 85.00 87 SER A O 1
ATOM 692 N N . THR A 1 88 ? 20.297 4.286 -7.280 1.00 87.00 88 THR A N 1
ATOM 693 C CA . THR A 1 88 ? 19.886 2.895 -7.495 1.00 87.00 88 THR A CA 1
ATOM 694 C C . THR A 1 88 ? 19.317 2.711 -8.897 1.00 87.00 88 THR A C 1
ATOM 696 O O . THR A 1 88 ? 18.271 3.277 -9.231 1.00 87.00 88 THR A O 1
ATOM 699 N N . MET A 1 89 ? 19.984 1.889 -9.707 1.00 90.31 89 MET A N 1
ATOM 700 C CA . MET A 1 89 ? 19.494 1.455 -11.014 1.00 90.31 89 MET A CA 1
ATOM 701 C C . MET A 1 89 ? 18.698 0.158 -10.858 1.00 90.31 89 MET A C 1
ATOM 703 O O . MET A 1 89 ? 19.172 -0.792 -10.246 1.00 90.31 89 MET A O 1
ATOM 707 N N . PHE A 1 90 ? 17.482 0.118 -11.398 1.00 95.00 90 PHE A N 1
ATOM 708 C CA . PHE A 1 90 ? 16.657 -1.091 -11.359 1.00 95.00 90 PHE A CA 1
ATOM 709 C C . PHE A 1 90 ? 17.036 -2.066 -12.483 1.00 95.00 90 PHE A C 1
ATOM 711 O O . PHE A 1 90 ? 17.857 -1.746 -13.344 1.00 95.00 90 PHE A O 1
ATOM 718 N N . ALA A 1 91 ? 16.433 -3.259 -12.489 1.00 94.94 91 ALA A N 1
ATOM 719 C CA . ALA A 1 91 ? 16.691 -4.273 -13.514 1.00 94.94 91 ALA A CA 1
ATOM 720 C C . ALA A 1 91 ? 16.564 -3.706 -14.940 1.00 94.94 91 ALA A C 1
ATOM 722 O O . ALA A 1 91 ? 15.676 -2.908 -15.221 1.00 94.94 91 ALA A O 1
ATOM 723 N N . ARG A 1 92 ? 17.413 -4.134 -15.876 1.00 95.88 92 ARG A N 1
ATOM 724 C CA . ARG A 1 92 ? 17.286 -3.711 -17.281 1.00 95.88 92 ARG A CA 1
ATOM 725 C C . ARG A 1 92 ? 15.934 -4.141 -17.843 1.00 95.88 92 ARG A C 1
ATOM 727 O O . ARG A 1 92 ? 15.521 -5.275 -17.600 1.00 95.88 92 ARG A O 1
ATOM 734 N N . GLN A 1 93 ? 15.268 -3.289 -18.624 1.00 94.25 93 GLN A N 1
ATOM 735 C CA . GLN A 1 93 ? 13.891 -3.555 -19.073 1.00 94.25 93 GLN A CA 1
ATOM 736 C C . GLN A 1 93 ? 13.764 -4.882 -19.845 1.00 94.25 93 GLN A C 1
ATOM 738 O O . GLN A 1 93 ? 12.861 -5.677 -19.593 1.00 94.25 93 GLN A O 1
ATOM 743 N N . VAL A 1 94 ? 14.771 -5.194 -20.667 1.00 95.81 94 VAL A N 1
ATOM 744 C CA . VAL A 1 94 ? 14.884 -6.448 -21.433 1.00 95.81 94 VAL A CA 1
ATOM 745 C C . VAL A 1 94 ? 15.050 -7.703 -20.566 1.00 95.81 94 VAL A C 1
ATOM 747 O O . VAL A 1 94 ? 14.759 -8.802 -21.024 1.00 95.81 94 VAL A O 1
ATOM 750 N N . ALA A 1 95 ? 15.508 -7.558 -19.320 1.00 97.31 95 ALA A N 1
ATOM 751 C CA . ALA A 1 95 ? 15.775 -8.665 -18.403 1.00 97.31 95 ALA A CA 1
ATOM 752 C C . ALA A 1 95 ? 14.636 -8.909 -17.400 1.00 97.31 95 ALA A C 1
ATOM 754 O O . ALA A 1 95 ? 14.663 -9.909 -16.684 1.00 97.31 95 ALA A O 1
ATOM 755 N N . ILE A 1 96 ? 13.629 -8.025 -17.331 1.00 98.00 96 ILE A N 1
ATOM 756 C CA . ILE A 1 96 ? 12.558 -8.104 -16.324 1.00 98.00 96 ILE A CA 1
ATOM 757 C C . ILE A 1 96 ? 11.842 -9.456 -16.388 1.00 98.00 96 ILE A C 1
ATOM 759 O O . ILE A 1 96 ? 11.631 -10.087 -15.357 1.00 98.00 96 ILE A O 1
ATOM 763 N N . GLN A 1 97 ? 11.476 -9.927 -17.582 1.00 98.00 97 GLN A N 1
ATOM 764 C CA . GLN A 1 97 ? 10.719 -11.175 -17.717 1.00 98.00 97 GLN A CA 1
ATOM 765 C C . GLN A 1 97 ? 11.517 -12.397 -17.245 1.00 98.00 97 GLN A C 1
ATOM 767 O O . GLN A 1 97 ? 11.002 -13.188 -16.453 1.00 98.00 97 GLN A O 1
ATOM 772 N N . SER A 1 98 ? 12.772 -12.538 -17.681 1.00 97.81 98 SER A N 1
ATOM 773 C CA . SER A 1 98 ? 13.622 -13.669 -17.293 1.00 97.81 98 SER A CA 1
ATOM 774 C C . SER A 1 98 ? 13.974 -13.636 -15.805 1.00 97.81 98 SER A C 1
ATOM 776 O O . SER A 1 98 ? 13.875 -14.662 -15.133 1.00 97.81 98 SER A O 1
ATOM 778 N N . ALA A 1 99 ? 14.309 -12.460 -15.265 1.00 98.19 99 ALA A N 1
ATOM 779 C CA . ALA A 1 99 ? 14.609 -12.294 -13.843 1.00 98.19 99 ALA A CA 1
ATOM 780 C C . ALA A 1 99 ? 13.384 -12.606 -12.971 1.00 98.19 99 ALA A C 1
ATOM 782 O O . ALA A 1 99 ? 13.486 -13.328 -11.982 1.00 98.19 99 ALA A O 1
ATOM 783 N N . ALA A 1 100 ? 12.198 -12.141 -13.373 1.00 98.50 100 ALA A N 1
ATOM 784 C CA . ALA A 1 100 ? 10.951 -12.455 -12.687 1.00 98.50 100 ALA A CA 1
ATOM 785 C C . ALA A 1 100 ? 10.645 -13.960 -12.697 1.00 98.50 100 ALA A C 1
ATOM 787 O O . ALA A 1 100 ? 10.219 -14.507 -11.681 1.00 98.50 100 ALA A O 1
ATOM 788 N N . GLN A 1 101 ? 10.868 -14.647 -13.822 1.00 98.19 101 GLN A N 1
ATOM 789 C CA . GLN A 1 101 ? 10.660 -16.093 -13.913 1.00 98.19 101 GLN A CA 1
ATOM 790 C C . GLN A 1 101 ? 11.555 -16.856 -12.929 1.00 98.19 101 GLN A C 1
ATOM 792 O O . GLN A 1 101 ? 11.081 -17.777 -12.263 1.00 98.19 101 GLN A O 1
ATOM 797 N N . GLN A 1 102 ? 12.827 -16.467 -12.811 1.00 98.25 102 GLN A N 1
ATOM 798 C CA . GLN A 1 102 ? 13.751 -17.062 -11.843 1.00 98.25 102 GLN A CA 1
ATOM 799 C C . GLN A 1 102 ? 13.309 -16.774 -10.404 1.00 98.25 102 GLN A C 1
ATOM 801 O O . GLN A 1 102 ? 13.144 -17.708 -9.618 1.00 98.25 102 GLN A O 1
ATOM 806 N N . LEU A 1 103 ? 13.041 -15.503 -10.095 1.00 98.50 103 LEU A N 1
ATOM 807 C CA . LEU A 1 103 ? 12.643 -15.035 -8.770 1.00 98.50 103 LEU A CA 1
ATOM 808 C C . LEU A 1 103 ? 11.374 -15.731 -8.261 1.00 98.50 103 LEU A C 1
ATOM 810 O O . LEU A 1 103 ? 11.365 -16.338 -7.190 1.00 98.50 103 LEU A O 1
ATOM 814 N N . PHE A 1 104 ? 10.293 -15.691 -9.040 1.00 98.62 104 PHE A N 1
ATOM 815 C CA . PHE A 1 104 ? 9.027 -16.309 -8.645 1.00 98.62 104 PHE A CA 1
ATOM 816 C C . PHE A 1 104 ? 9.076 -17.840 -8.722 1.00 98.62 104 PHE A C 1
ATOM 818 O O . PHE A 1 104 ? 8.385 -18.520 -7.963 1.00 98.62 104 PHE A O 1
ATOM 825 N N . GLY A 1 105 ? 9.933 -18.400 -9.581 1.00 98.44 105 GLY A N 1
ATOM 826 C CA . GLY A 1 105 ? 10.231 -19.830 -9.590 1.00 98.44 105 GLY A CA 1
ATOM 827 C C . GLY A 1 105 ? 10.888 -20.299 -8.290 1.00 98.44 105 GLY A C 1
ATOM 828 O O . GLY A 1 105 ? 10.557 -21.376 -7.793 1.00 98.44 105 GLY A O 1
ATOM 829 N N . GLN A 1 106 ? 11.777 -19.492 -7.705 1.00 98.50 106 GLN A N 1
ATOM 830 C CA . GLN A 1 106 ? 12.360 -19.768 -6.391 1.00 98.50 106 GLN A CA 1
ATOM 831 C C . GLN A 1 106 ? 11.308 -19.670 -5.277 1.00 98.50 106 GLN A C 1
ATOM 833 O O . GLN A 1 106 ? 11.195 -20.596 -4.474 1.00 98.50 106 GLN A O 1
ATOM 838 N N . LEU A 1 107 ? 10.466 -18.629 -5.295 1.00 98.62 107 LEU A N 1
ATOM 839 C CA . LEU A 1 107 ? 9.373 -18.467 -4.326 1.00 98.62 107 LEU A CA 1
ATOM 840 C C . LEU A 1 107 ? 8.425 -19.674 -4.319 1.00 98.62 107 LEU A C 1
ATOM 842 O O . LEU A 1 107 ? 8.021 -20.159 -3.260 1.00 98.62 107 LEU A O 1
ATOM 846 N N . ALA A 1 108 ? 8.094 -20.192 -5.503 1.00 98.06 108 ALA A N 1
ATOM 847 C CA . ALA A 1 108 ? 7.267 -21.384 -5.645 1.00 98.06 108 ALA A CA 1
ATOM 848 C C . ALA A 1 108 ? 7.940 -22.643 -5.067 1.00 98.06 108 ALA A C 1
ATOM 850 O O . ALA A 1 108 ? 7.269 -23.443 -4.414 1.00 98.06 108 ALA A O 1
ATOM 851 N N . LYS A 1 109 ? 9.257 -22.812 -5.261 1.00 98.31 109 LYS A N 1
ATOM 852 C CA . LYS A 1 109 ? 10.030 -23.930 -4.681 1.00 98.31 109 LYS A CA 1
ATOM 853 C C . LYS A 1 109 ? 10.078 -23.873 -3.155 1.00 98.31 109 LYS A C 1
ATOM 855 O O . LYS A 1 109 ? 10.038 -24.917 -2.513 1.00 98.31 109 LYS A O 1
ATOM 860 N N . GLU A 1 110 ? 10.068 -22.673 -2.582 1.00 98.12 110 GLU A N 1
ATOM 861 C CA . GLU A 1 110 ? 9.938 -22.436 -1.138 1.00 98.12 110 GLU A CA 1
ATOM 862 C C . GLU A 1 110 ? 8.483 -22.528 -0.641 1.00 98.12 110 GLU A C 1
ATOM 864 O O . GLU A 1 110 ? 8.116 -21.939 0.373 1.00 98.12 110 GLU A O 1
ATOM 869 N N . GLN A 1 111 ? 7.622 -23.256 -1.361 1.00 97.38 111 GLN A N 1
ATOM 870 C CA . GLN A 1 111 ? 6.232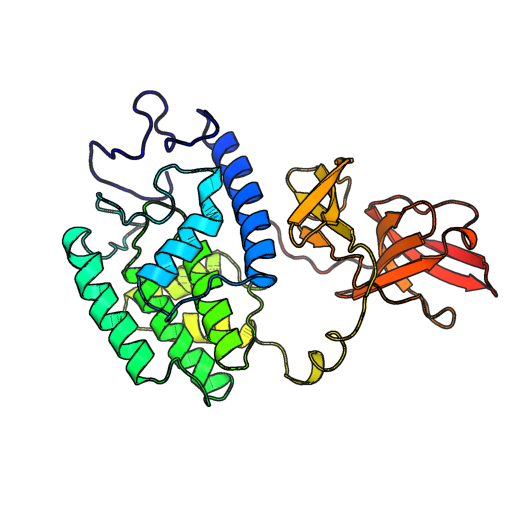 -23.535 -0.986 1.00 97.38 111 GLN A CA 1
ATOM 871 C C . GLN A 1 111 ? 5.383 -22.286 -0.723 1.00 97.38 111 GLN A C 1
ATOM 873 O O . GLN A 1 111 ? 4.377 -22.359 -0.008 1.00 97.38 111 GLN A O 1
ATOM 878 N N . LEU A 1 112 ? 5.744 -21.154 -1.340 1.00 98.00 112 LEU A N 1
ATOM 879 C CA . LEU A 1 112 ? 5.121 -19.851 -1.097 1.00 98.00 112 LEU A CA 1
ATOM 880 C C . LEU A 1 112 ? 5.185 -19.442 0.384 1.00 98.00 112 LEU A C 1
ATOM 882 O O . LEU A 1 112 ? 4.253 -18.832 0.900 1.00 98.00 112 LEU A O 1
ATOM 886 N N . LEU A 1 113 ? 6.276 -19.810 1.064 1.00 98.31 113 LEU A N 1
ATOM 887 C CA . LEU A 1 113 ? 6.571 -19.471 2.461 1.00 98.31 113 LEU A CA 1
ATOM 888 C C . LEU A 1 113 ? 5.549 -20.007 3.478 1.00 98.31 113 LEU A C 1
ATOM 890 O O . LEU A 1 113 ? 5.476 -19.527 4.608 1.00 98.31 113 LEU A O 1
ATOM 894 N N . ARG A 1 114 ? 4.744 -21.000 3.088 1.00 96.69 114 ARG A N 1
ATOM 895 C CA . ARG A 1 114 ? 3.777 -21.651 3.978 1.00 96.69 114 ARG A CA 1
ATOM 896 C C . ARG A 1 114 ? 4.494 -22.494 5.030 1.00 96.69 114 ARG A C 1
ATOM 898 O O . ARG A 1 114 ? 5.477 -23.160 4.722 1.00 96.69 114 ARG A O 1
ATOM 905 N N . GLY A 1 115 ? 3.942 -22.512 6.242 1.00 94.50 115 GLY A N 1
ATOM 906 C CA . GLY A 1 115 ? 4.450 -23.321 7.356 1.00 94.50 115 GLY A CA 1
ATOM 907 C C . GLY A 1 115 ? 5.611 -22.695 8.133 1.00 94.50 115 GLY A C 1
ATOM 908 O O . GLY A 1 115 ? 6.066 -23.304 9.092 1.00 94.50 115 GLY A O 1
ATOM 909 N N . LEU A 1 116 ? 6.062 -21.498 7.748 1.00 96.94 116 LEU A N 1
ATOM 910 C CA . LEU A 1 116 ? 7.062 -20.734 8.491 1.00 96.94 116 LEU A CA 1
ATOM 911 C C . LEU A 1 116 ? 6.411 -19.964 9.644 1.00 96.94 116 LEU A C 1
ATOM 913 O O . LEU A 1 116 ? 5.292 -19.454 9.499 1.00 96.94 116 LEU A O 1
ATOM 917 N N . ASP A 1 117 ? 7.127 -19.826 10.759 1.00 95.88 117 ASP A N 1
ATOM 918 C CA . ASP A 1 117 ? 6.723 -18.917 11.833 1.00 95.88 117 ASP A CA 1
ATOM 919 C C . ASP A 1 117 ? 6.860 -17.439 11.413 1.00 95.88 117 ASP A C 1
ATOM 921 O O . ASP A 1 117 ? 7.309 -17.118 10.310 1.00 95.88 117 ASP A O 1
ATOM 925 N N . ALA A 1 118 ? 6.430 -16.513 12.274 1.00 95.38 118 ALA A N 1
ATOM 926 C CA . ALA A 1 118 ? 6.432 -15.088 11.946 1.00 95.38 118 ALA A CA 1
ATOM 927 C C . ALA A 1 118 ? 7.843 -14.531 11.679 1.00 95.38 118 ALA A C 1
ATOM 929 O O . ALA A 1 118 ? 7.999 -13.655 10.824 1.00 95.38 118 ALA A O 1
ATOM 930 N N . ASP A 1 119 ? 8.871 -15.019 12.374 1.00 96.94 119 ASP A N 1
ATOM 931 C CA . ASP A 1 119 ? 10.241 -14.518 12.243 1.00 96.94 119 ASP A CA 1
ATOM 932 C C . ASP A 1 119 ? 10.901 -15.065 10.971 1.00 96.94 119 ASP A C 1
ATOM 934 O O . ASP A 1 119 ? 11.508 -14.310 10.202 1.00 96.94 119 ASP A O 1
ATOM 938 N N . GLU A 1 120 ? 10.749 -16.359 10.699 1.00 98.12 120 GLU A N 1
ATOM 939 C CA . GLU A 1 120 ? 11.234 -17.016 9.485 1.00 98.12 120 GLU A CA 1
ATOM 940 C C . GLU A 1 120 ? 10.513 -16.510 8.238 1.00 98.12 120 GLU A C 1
ATOM 942 O O . GLU A 1 120 ? 11.165 -16.161 7.244 1.00 98.12 120 GLU A O 1
ATOM 947 N N . PHE A 1 121 ? 9.183 -16.386 8.300 1.00 98.50 121 PHE A N 1
ATOM 948 C CA . PHE A 1 121 ? 8.401 -15.782 7.228 1.00 98.50 121 PHE A CA 1
ATOM 949 C C . PHE A 1 121 ? 8.893 -14.361 6.960 1.00 98.50 121 PHE A C 1
ATOM 951 O O . PHE A 1 121 ? 9.148 -14.020 5.807 1.00 98.50 121 PHE A O 1
ATOM 958 N N . SER A 1 122 ? 9.073 -13.536 7.998 1.00 98.50 122 SER A N 1
ATOM 959 C CA . SER A 1 122 ? 9.506 -12.143 7.829 1.00 98.50 122 SER A CA 1
ATOM 960 C C . SER A 1 122 ? 10.870 -12.044 7.151 1.00 98.50 122 SER A C 1
ATOM 962 O O . SER A 1 122 ? 11.044 -11.232 6.241 1.00 98.50 122 SER A O 1
ATOM 964 N N . LYS A 1 123 ? 11.822 -12.911 7.518 1.00 98.50 123 LYS A N 1
ATOM 965 C CA . LYS A 1 123 ? 13.141 -12.992 6.869 1.00 98.50 123 LYS A CA 1
ATOM 966 C C . LYS A 1 123 ? 13.025 -13.336 5.385 1.00 98.50 123 LYS A C 1
ATOM 968 O O . LYS A 1 123 ? 13.594 -12.635 4.546 1.00 98.50 123 LYS A O 1
ATOM 973 N N . ARG A 1 124 ? 12.278 -14.389 5.037 1.00 98.69 124 ARG A N 1
ATOM 974 C CA . ARG A 1 124 ? 12.127 -14.821 3.636 1.00 98.69 124 ARG A CA 1
ATOM 975 C C . ARG A 1 124 ?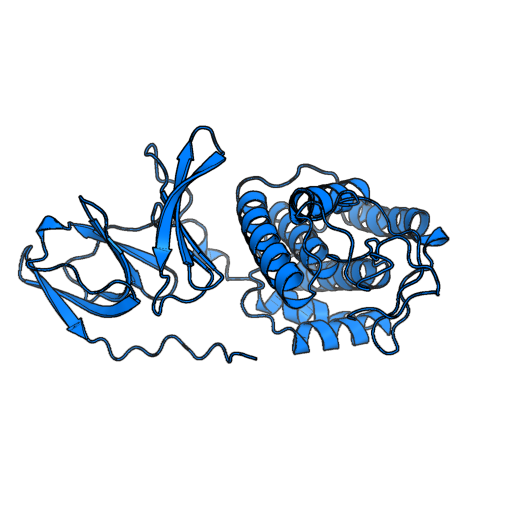 11.306 -13.837 2.810 1.00 98.69 124 ARG A C 1
ATOM 977 O O . ARG A 1 124 ? 11.729 -13.459 1.722 1.00 98.69 124 ARG A O 1
ATOM 984 N N . ALA A 1 125 ? 10.182 -13.358 3.330 1.00 98.62 125 ALA A N 1
ATOM 985 C CA . ALA A 1 125 ? 9.363 -12.347 2.671 1.00 98.62 125 ALA A CA 1
ATOM 986 C C . ALA A 1 125 ? 10.126 -11.027 2.485 1.00 98.62 125 ALA A C 1
ATOM 988 O O . ALA A 1 125 ? 9.960 -10.379 1.454 1.00 98.62 125 ALA A O 1
ATOM 989 N N . GLY A 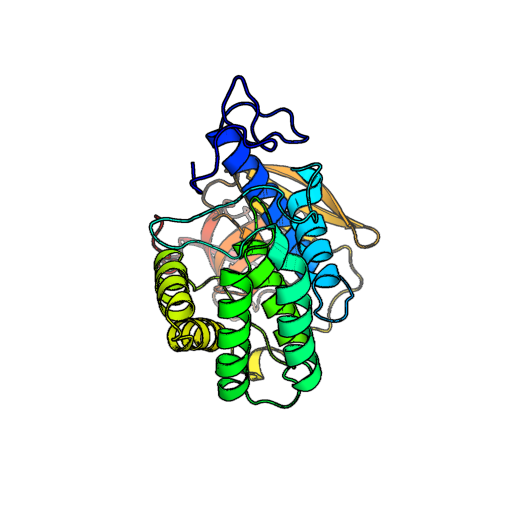1 126 ? 11.003 -10.656 3.426 1.00 98.56 126 GLY A N 1
ATOM 990 C CA . GLY A 1 126 ? 11.890 -9.496 3.311 1.00 98.56 126 GLY A CA 1
ATOM 991 C C . GLY A 1 126 ? 12.873 -9.618 2.148 1.00 98.56 126 GLY A C 1
ATOM 992 O O . GLY A 1 126 ? 13.028 -8.668 1.382 1.00 98.56 126 GLY A O 1
ATOM 993 N N . HIS A 1 127 ? 13.464 -10.801 1.959 1.00 98.50 127 HIS A N 1
ATOM 994 C CA . HIS A 1 127 ? 14.287 -11.101 0.785 1.00 98.50 127 HIS A CA 1
ATOM 995 C C . HIS A 1 127 ? 13.489 -10.948 -0.518 1.00 98.50 127 HIS A C 1
ATOM 997 O O . HIS A 1 127 ? 13.884 -10.172 -1.382 1.00 98.50 127 HIS A O 1
ATOM 1003 N N . TYR A 1 128 ? 12.325 -11.597 -0.640 1.00 98.75 128 TYR A N 1
ATOM 1004 C CA . TYR A 1 128 ? 11.503 -11.486 -1.852 1.00 98.75 128 TYR A CA 1
ATOM 1005 C C . TYR A 1 128 ? 11.006 -10.057 -2.107 1.00 98.75 128 TYR A C 1
ATOM 1007 O O . TYR A 1 128 ? 10.982 -9.617 -3.254 1.00 98.75 128 TYR A O 1
ATOM 1015 N N . LEU A 1 129 ? 10.646 -9.297 -1.070 1.00 98.69 129 LEU A N 1
ATOM 1016 C CA . LEU A 1 129 ? 10.291 -7.884 -1.213 1.00 98.69 129 LEU A CA 1
ATOM 1017 C C . LEU A 1 129 ? 11.471 -7.059 -1.748 1.00 98.69 129 LEU A C 1
ATOM 1019 O O . LEU A 1 129 ? 11.273 -6.233 -2.640 1.00 98.69 129 LEU A O 1
ATOM 1023 N N . GLY A 1 130 ? 12.683 -7.310 -1.246 1.00 98.12 130 GLY A N 1
ATOM 1024 C CA . GLY A 1 130 ? 13.922 -6.715 -1.748 1.00 98.12 130 GLY A CA 1
ATOM 1025 C C . GLY A 1 130 ? 14.149 -7.013 -3.230 1.00 98.12 130 GLY A C 1
ATOM 1026 O O . GLY A 1 130 ? 14.248 -6.086 -4.033 1.00 98.12 130 GLY A O 1
ATOM 1027 N N . GLU A 1 131 ? 14.119 -8.287 -3.617 1.00 98.38 131 GLU A N 1
ATOM 1028 C CA . GLU A 1 131 ? 14.333 -8.723 -5.003 1.00 98.38 131 GLU A CA 1
ATOM 1029 C C . GLU A 1 131 ? 13.275 -8.160 -5.969 1.00 98.38 131 GLU A C 1
ATOM 1031 O O . GLU A 1 131 ? 13.601 -7.649 -7.043 1.00 98.38 131 GLU A O 1
ATOM 1036 N N . ILE A 1 132 ? 11.991 -8.162 -5.583 1.00 98.50 132 ILE A N 1
ATOM 1037 C CA . ILE A 1 132 ? 10.924 -7.549 -6.396 1.00 98.50 132 ILE A CA 1
ATOM 1038 C C . ILE A 1 132 ? 11.123 -6.023 -6.483 1.00 98.50 132 ILE A C 1
ATOM 1040 O O . ILE A 1 132 ? 10.788 -5.404 -7.501 1.00 98.50 132 ILE A O 1
ATOM 1044 N N . ASN A 1 133 ? 11.673 -5.390 -5.442 1.00 97.75 133 ASN A N 1
ATOM 1045 C CA . ASN A 1 133 ? 12.013 -3.971 -5.477 1.00 97.75 133 ASN A CA 1
ATOM 1046 C C . ASN A 1 133 ? 13.147 -3.662 -6.465 1.00 97.75 133 ASN A C 1
ATOM 1048 O O . ASN A 1 133 ? 13.046 -2.650 -7.161 1.00 97.75 133 ASN A O 1
ATOM 1052 N N . VAL A 1 134 ? 14.153 -4.534 -6.592 1.00 96.50 134 VAL A N 1
ATOM 1053 C CA . VAL A 1 134 ? 15.203 -4.427 -7.624 1.00 96.50 134 VAL A CA 1
ATOM 1054 C C . VAL A 1 134 ? 14.637 -4.667 -9.026 1.00 96.50 134 VAL A C 1
ATOM 1056 O O . VAL A 1 134 ? 14.960 -3.925 -9.958 1.00 96.50 134 VAL A O 1
ATOM 1059 N N . LEU A 1 135 ? 13.747 -5.655 -9.176 1.00 98.00 135 LEU A N 1
ATOM 1060 C CA . LEU A 1 135 ? 13.072 -5.965 -10.440 1.00 98.00 135 LEU A CA 1
ATOM 1061 C C . LEU A 1 135 ? 12.318 -4.747 -11.004 1.00 98.00 135 LEU A C 1
ATOM 1063 O O . LEU A 1 135 ? 12.387 -4.476 -12.202 1.00 98.00 135 LEU A O 1
ATOM 1067 N N . HIS A 1 136 ? 11.609 -4.014 -10.136 1.00 97.62 136 HIS A N 1
ATOM 1068 C CA . HIS A 1 136 ? 10.905 -2.755 -10.438 1.00 97.62 136 HIS A CA 1
ATOM 1069 C C . HIS A 1 136 ? 10.166 -2.756 -11.799 1.00 97.62 136 HIS A C 1
ATOM 1071 O O . HIS A 1 136 ? 10.484 -1.960 -12.692 1.00 97.62 136 HIS A O 1
ATOM 1077 N N . PRO A 1 137 ? 9.213 -3.685 -12.012 1.00 98.25 137 PRO A N 1
ATOM 1078 C CA . PRO A 1 137 ? 8.748 -4.029 -13.354 1.00 98.25 137 PRO A CA 1
ATOM 1079 C C . PRO A 1 137 ? 7.820 -2.992 -14.002 1.00 98.25 137 PRO A C 1
ATOM 1081 O O . PRO A 1 137 ? 7.601 -3.060 -15.208 1.00 98.25 137 PRO A O 1
ATOM 1084 N N . PHE A 1 138 ? 7.267 -2.041 -13.249 1.00 98.44 138 PHE A N 1
ATOM 1085 C CA . PHE A 1 138 ? 6.297 -1.061 -13.756 1.00 98.44 138 PHE A CA 1
ATOM 1086 C C . PHE A 1 138 ? 6.903 0.339 -13.875 1.00 98.44 138 PHE A C 1
ATOM 1088 O O . PHE A 1 138 ? 7.900 0.652 -13.221 1.00 98.44 138 PHE A O 1
ATOM 1095 N N . ARG A 1 139 ? 6.284 1.218 -14.673 1.00 97.12 139 ARG A N 1
ATOM 1096 C CA . ARG A 1 139 ? 6.752 2.607 -14.832 1.00 97.12 139 ARG A CA 1
ATOM 1097 C C . ARG A 1 139 ? 6.519 3.465 -13.583 1.00 97.12 139 ARG A C 1
ATOM 1099 O O . ARG A 1 139 ? 7.338 4.325 -13.266 1.00 97.12 139 ARG A O 1
ATOM 1106 N N . GLU A 1 140 ? 5.413 3.243 -12.886 1.00 96.94 140 GLU A N 1
ATOM 1107 C CA . GLU A 1 140 ? 5.056 3.834 -11.592 1.00 96.94 140 GLU A CA 1
ATOM 1108 C C . GLU A 1 140 ? 4.169 2.822 -10.845 1.00 96.94 140 GLU A C 1
ATOM 1110 O O . GLU A 1 140 ? 3.715 1.858 -11.442 1.00 96.94 140 GLU A O 1
ATOM 1115 N N . GLY A 1 141 ? 3.974 2.963 -9.533 1.00 97.12 141 GLY A N 1
ATOM 1116 C CA . GLY A 1 141 ? 3.085 2.085 -8.761 1.00 97.12 141 GLY A CA 1
ATOM 1117 C C . GLY A 1 141 ? 3.754 0.847 -8.149 1.00 97.12 141 GLY A C 1
ATOM 1118 O O . GLY A 1 141 ? 3.104 0.118 -7.394 1.00 97.12 141 GLY A O 1
ATOM 1119 N N . ASN A 1 142 ? 5.059 0.645 -8.377 1.00 97.94 142 ASN A N 1
ATOM 1120 C CA . ASN A 1 142 ? 5.824 -0.522 -7.909 1.00 97.94 142 ASN A CA 1
ATOM 1121 C C . ASN A 1 142 ? 5.661 -0.796 -6.407 1.00 97.94 142 ASN A C 1
ATOM 1123 O O . ASN A 1 142 ? 5.174 -1.856 -6.031 1.00 97.94 142 ASN A O 1
ATOM 1127 N N . GLY A 1 143 ? 5.977 0.176 -5.545 1.00 95.94 143 GLY A N 1
ATOM 1128 C CA . GLY A 1 143 ? 5.944 -0.037 -4.092 1.00 95.94 143 GLY A CA 1
ATOM 1129 C C . GLY A 1 143 ? 4.553 -0.360 -3.528 1.00 95.94 143 GLY A C 1
ATOM 1130 O O . GLY A 1 143 ? 4.438 -1.128 -2.578 1.00 95.94 143 GLY A O 1
ATOM 1131 N N . ARG A 1 144 ? 3.480 0.196 -4.112 1.00 96.50 144 ARG A N 1
ATOM 1132 C CA . ARG A 1 144 ? 2.096 -0.131 -3.713 1.00 96.50 144 ARG A CA 1
ATOM 1133 C C . ARG A 1 144 ? 1.738 -1.553 -4.136 1.00 96.50 144 ARG A C 1
ATOM 1135 O O . ARG A 1 144 ? 1.242 -2.320 -3.324 1.00 96.50 144 ARG A O 1
ATOM 1142 N N . THR A 1 145 ? 2.088 -1.923 -5.365 1.00 98.50 145 THR A N 1
ATOM 1143 C CA . THR A 1 145 ? 1.866 -3.274 -5.895 1.00 98.50 145 THR A CA 1
ATOM 1144 C C . THR A 1 145 ? 2.635 -4.333 -5.100 1.00 98.50 145 THR A C 1
ATOM 1146 O O . THR A 1 145 ? 2.077 -5.368 -4.755 1.00 98.50 145 THR A O 1
ATOM 1149 N N . GLN A 1 146 ? 3.897 -4.060 -4.761 1.00 98.19 146 GLN A N 1
ATOM 1150 C CA . GLN A 1 146 ? 4.755 -4.946 -3.969 1.00 98.19 146 GLN A CA 1
ATOM 1151 C C . GLN A 1 146 ? 4.174 -5.227 -2.581 1.00 98.19 146 GLN A C 1
ATOM 1153 O O . GLN A 1 146 ? 4.114 -6.382 -2.170 1.00 98.19 146 GLN A O 1
ATOM 1158 N N . ARG A 1 147 ? 3.702 -4.192 -1.871 1.00 96.75 147 ARG A N 1
ATOM 1159 C CA . ARG A 1 147 ? 3.098 -4.363 -0.539 1.00 96.75 147 ARG A CA 1
ATOM 1160 C C . ARG A 1 147 ? 1.815 -5.186 -0.573 1.00 96.75 147 ARG A C 1
ATOM 1162 O O . ARG A 1 147 ? 1.627 -6.014 0.312 1.00 96.75 147 ARG A O 1
ATOM 1169 N N . GLU A 1 148 ? 0.970 -5.002 -1.588 1.00 96.69 148 GLU A N 1
ATOM 1170 C CA . GLU A 1 148 ? -0.230 -5.833 -1.765 1.00 96.69 148 GLU A CA 1
ATOM 1171 C C . GLU A 1 148 ? 0.131 -7.281 -2.126 1.00 96.69 148 GLU A C 1
ATOM 1173 O O . GLU A 1 148 ? -0.447 -8.213 -1.575 1.00 96.69 148 GLU A O 1
ATOM 1178 N N . PHE A 1 149 ? 1.132 -7.496 -2.986 1.00 98.38 149 PHE A N 1
ATOM 1179 C CA . PHE A 1 149 ? 1.610 -8.837 -3.337 1.00 98.38 149 PHE A CA 1
ATOM 1180 C C . PHE A 1 149 ? 2.161 -9.589 -2.116 1.00 98.38 149 PHE A C 1
ATOM 1182 O O . PHE A 1 149 ? 1.767 -10.726 -1.863 1.00 98.38 149 PHE A O 1
ATOM 1189 N N . ILE A 1 150 ? 3.025 -8.946 -1.323 1.00 98.19 150 ILE A N 1
ATOM 1190 C CA . ILE A 1 150 ? 3.571 -9.531 -0.088 1.00 98.19 150 ILE A CA 1
ATOM 1191 C C . ILE A 1 150 ? 2.484 -9.683 0.984 1.00 98.19 150 ILE A C 1
ATOM 1193 O O . ILE A 1 150 ? 2.482 -10.672 1.711 1.00 98.19 150 ILE A O 1
ATOM 1197 N N . GLY A 1 151 ? 1.520 -8.761 1.054 1.00 95.56 151 GLY A N 1
ATOM 1198 C CA . GLY A 1 151 ? 0.362 -8.874 1.942 1.00 95.56 151 GLY A CA 1
ATOM 1199 C C . GLY A 1 151 ? -0.502 -10.100 1.631 1.00 95.56 151 GLY A C 1
ATOM 1200 O O . GLY A 1 151 ? -0.852 -10.846 2.543 1.00 95.56 151 GLY A O 1
ATOM 1201 N N . GLN A 1 152 ? -0.789 -10.358 0.352 1.00 95.81 152 GLN A N 1
ATOM 1202 C CA . GLN A 1 152 ? -1.512 -11.562 -0.073 1.00 95.81 152 GLN A CA 1
ATOM 1203 C C . GLN A 1 152 ? -0.691 -12.840 0.146 1.00 95.81 152 GLN A C 1
ATOM 1205 O O . GLN A 1 152 ? -1.257 -13.870 0.509 1.00 95.81 152 GLN A O 1
ATOM 1210 N N . LEU A 1 153 ? 0.635 -12.782 -0.028 1.00 97.56 153 LEU A N 1
ATOM 1211 C CA . LEU A 1 153 ? 1.529 -13.911 0.256 1.00 97.56 153 LEU A CA 1
ATOM 1212 C C . LEU A 1 153 ? 1.490 -14.267 1.744 1.00 97.56 153 LEU A C 1
ATOM 1214 O O . LEU A 1 153 ? 1.330 -15.433 2.091 1.00 97.56 153 LEU A O 1
ATOM 1218 N N . ALA A 1 154 ? 1.569 -13.253 2.610 1.00 96.25 154 ALA A N 1
ATOM 1219 C CA . ALA A 1 154 ? 1.425 -13.413 4.051 1.00 96.25 154 ALA A CA 1
ATOM 1220 C C . ALA A 1 154 ? 0.076 -14.037 4.402 1.00 96.25 154 ALA A C 1
ATOM 1222 O O . ALA A 1 154 ? 0.052 -15.047 5.099 1.00 96.25 154 ALA A O 1
ATOM 1223 N N . GLN A 1 155 ? -1.022 -13.517 3.844 1.00 92.62 155 GLN A N 1
ATOM 1224 C CA . GLN A 1 155 ? -2.362 -14.054 4.087 1.00 92.62 155 GLN A CA 1
ATOM 1225 C C . GLN A 1 155 ? -2.465 -15.536 3.708 1.00 92.62 155 GLN A C 1
ATOM 1227 O O . GLN A 1 155 ? -2.987 -16.333 4.485 1.00 92.62 155 GLN A O 1
ATOM 1232 N N . GLN A 1 156 ? -1.919 -15.934 2.554 1.00 93.62 156 GLN A N 1
ATOM 1233 C CA . GLN A 1 156 ? -1.896 -17.340 2.141 1.00 93.62 156 GLN A CA 1
ATOM 1234 C C . GLN A 1 156 ? -0.998 -18.216 3.032 1.00 93.62 156 GLN A C 1
ATOM 1236 O O . GLN A 1 156 ? -1.261 -19.410 3.181 1.00 93.62 156 GLN A O 1
ATOM 1241 N N . ALA A 1 157 ? 0.052 -17.644 3.615 1.00 94.62 157 ALA A N 1
ATOM 1242 C CA . ALA A 1 157 ? 0.937 -18.324 4.553 1.00 94.62 157 ALA A CA 1
ATOM 1243 C C . ALA A 1 157 ? 0.407 -18.359 6.000 1.00 94.62 157 ALA A C 1
ATOM 1245 O O . ALA A 1 157 ? 1.056 -18.959 6.851 1.00 94.62 157 ALA A O 1
ATOM 1246 N N . GLY A 1 158 ? -0.765 -17.773 6.278 1.00 93.25 158 GLY A N 1
ATOM 1247 C CA . GLY A 1 158 ? -1.363 -17.726 7.620 1.00 93.25 158 GLY A CA 1
ATOM 1248 C C . GLY A 1 158 ? -0.932 -16.523 8.468 1.00 93.25 158 GLY A C 1
ATOM 1249 O O . GLY A 1 158 ? -1.164 -16.508 9.674 1.00 93.25 158 GLY A O 1
ATOM 1250 N N . HIS A 1 159 ? -0.330 -15.510 7.845 1.00 93.69 159 HIS A N 1
ATOM 1251 C CA . HIS A 1 159 ? 0.158 -14.281 8.474 1.00 93.69 159 HIS A CA 1
ATOM 1252 C C . HIS A 1 159 ? -0.611 -13.051 7.971 1.00 93.69 159 HIS A C 1
ATOM 1254 O O . HIS A 1 159 ? -1.297 -13.084 6.952 1.00 93.69 159 HIS A O 1
ATOM 1260 N N . ARG A 1 160 ? -0.471 -11.909 8.647 1.00 91.56 160 ARG A N 1
ATOM 1261 C CA . ARG A 1 160 ? -0.980 -10.614 8.163 1.00 91.56 160 ARG A CA 1
ATOM 1262 C C . ARG A 1 160 ? 0.062 -9.537 8.402 1.00 91.56 160 ARG A C 1
ATOM 1264 O O . ARG A 1 160 ? 0.710 -9.545 9.438 1.00 91.56 160 ARG A O 1
ATOM 1271 N N . ILE A 1 161 ? 0.179 -8.591 7.474 1.00 92.75 161 ILE A N 1
ATOM 1272 C CA . ILE A 1 161 ? 1.086 -7.448 7.600 1.00 92.75 161 ILE A CA 1
ATOM 1273 C C . ILE A 1 161 ? 0.268 -6.157 7.590 1.00 92.75 161 ILE A C 1
ATOM 1275 O O . ILE A 1 161 ? -0.485 -5.889 6.651 1.00 92.75 161 ILE A O 1
ATOM 1279 N N . ASP A 1 162 ? 0.420 -5.357 8.638 1.00 89.75 162 ASP A N 1
ATOM 1280 C CA . ASP A 1 162 ? -0.052 -3.983 8.729 1.00 89.75 162 ASP A CA 1
ATOM 1281 C C . ASP A 1 162 ? 1.084 -3.021 8.365 1.00 89.75 162 ASP A C 1
ATOM 1283 O O . ASP A 1 162 ? 2.022 -2.788 9.126 1.00 89.75 162 ASP A O 1
ATOM 1287 N N . TRP A 1 163 ? 0.979 -2.435 7.175 1.00 89.31 163 TRP A N 1
ATOM 1288 C CA . TRP A 1 163 ? 1.956 -1.475 6.665 1.00 89.31 163 TRP A CA 1
ATOM 1289 C C . TRP A 1 163 ? 1.750 -0.050 7.196 1.00 89.31 163 TRP A C 1
ATOM 1291 O O . TRP A 1 163 ? 2.559 0.823 6.890 1.00 89.31 163 TRP A O 1
ATOM 1301 N N . SER A 1 164 ? 0.681 0.225 7.954 1.00 82.50 164 SER A N 1
ATOM 1302 C CA . SER A 1 164 ? 0.328 1.592 8.371 1.00 82.50 164 SER A CA 1
ATOM 1303 C C . SER A 1 164 ? 1.364 2.242 9.293 1.00 82.50 164 SER A C 1
ATOM 1305 O O . SER A 1 164 ? 1.497 3.465 9.294 1.00 82.50 164 SER A O 1
ATOM 1307 N N . GLY A 1 165 ? 2.127 1.434 10.036 1.00 81.81 165 GLY A N 1
ATOM 1308 C CA . GLY A 1 165 ? 3.232 1.888 10.883 1.00 81.81 165 GLY A CA 1
ATOM 1309 C C . GLY A 1 165 ? 4.561 2.093 10.148 1.00 81.81 165 GLY A C 1
ATOM 1310 O O . GLY A 1 165 ? 5.511 2.596 10.744 1.00 81.81 165 GLY A O 1
ATOM 1311 N N . VAL A 1 166 ? 4.662 1.716 8.869 1.00 88.06 166 VAL A N 1
ATOM 1312 C CA . VAL A 1 166 ? 5.925 1.762 8.122 1.00 88.06 166 VAL A CA 1
ATOM 1313 C C . VAL A 1 166 ? 6.090 3.111 7.430 1.00 88.06 166 VAL A C 1
ATOM 1315 O O . VAL A 1 166 ? 5.362 3.450 6.496 1.00 88.06 166 VAL A O 1
ATOM 1318 N N . SER A 1 167 ? 7.088 3.882 7.866 1.00 89.81 167 SER A N 1
ATOM 1319 C CA . SER A 1 167 ? 7.391 5.183 7.268 1.00 89.81 167 SER A CA 1
ATOM 1320 C C . SER A 1 167 ? 8.028 5.050 5.877 1.00 89.81 167 SER A C 1
ATOM 1322 O O . SER A 1 167 ? 8.721 4.074 5.569 1.00 89.81 167 SER A O 1
ATOM 1324 N N . GLN A 1 168 ? 7.853 6.073 5.034 1.00 88.94 168 GLN A N 1
ATOM 1325 C CA . GLN A 1 168 ? 8.511 6.135 3.725 1.00 88.94 168 GLN A CA 1
ATOM 1326 C C . GLN A 1 168 ? 10.041 6.144 3.846 1.00 88.94 168 GLN A C 1
ATOM 1328 O O . GLN A 1 168 ? 10.718 5.538 3.012 1.00 88.94 168 GLN A O 1
ATOM 1333 N N . ALA A 1 169 ? 10.581 6.815 4.868 1.00 92.31 169 ALA A N 1
ATOM 1334 C CA . ALA A 1 169 ? 12.015 6.880 5.124 1.00 92.31 169 ALA A CA 1
ATOM 1335 C C . ALA A 1 169 ? 12.575 5.491 5.456 1.00 92.31 169 ALA A C 1
ATOM 1337 O O . ALA A 1 169 ? 13.514 5.043 4.803 1.00 92.31 169 ALA A O 1
ATOM 1338 N N . SER A 1 170 ? 11.931 4.767 6.376 1.00 94.75 170 SER A N 1
ATOM 1339 C CA . SER A 1 170 ? 12.336 3.410 6.758 1.00 94.75 170 SER A CA 1
ATOM 1340 C C . SER A 1 170 ? 12.258 2.440 5.578 1.00 94.75 170 SER A C 1
ATOM 1342 O O . SER A 1 170 ? 13.204 1.702 5.328 1.00 94.75 170 SER A O 1
ATOM 1344 N N . MET A 1 171 ? 11.173 2.486 4.794 1.00 95.19 171 MET A N 1
ATOM 1345 C CA . MET A 1 171 ? 11.040 1.667 3.582 1.00 95.19 171 MET A CA 1
ATOM 1346 C C . MET A 1 171 ? 12.115 2.004 2.539 1.00 95.19 171 MET A C 1
ATOM 1348 O O . MET A 1 171 ? 12.638 1.111 1.878 1.00 95.19 171 MET A O 1
ATOM 1352 N N . THR A 1 172 ? 12.458 3.286 2.379 1.00 93.75 172 THR A N 1
ATOM 1353 C CA . THR A 1 172 ? 13.503 3.717 1.437 1.00 93.75 172 THR A CA 1
ATOM 1354 C C . THR A 1 172 ? 14.875 3.215 1.874 1.00 93.75 172 THR A C 1
ATOM 1356 O O . THR A 1 172 ? 15.593 2.667 1.045 1.00 93.75 172 THR A O 1
ATOM 1359 N N . GLN A 1 173 ? 15.206 3.339 3.159 1.00 95.75 173 GLN A N 1
ATOM 1360 C CA . GLN A 1 173 ? 16.467 2.853 3.715 1.00 95.75 173 GLN A CA 1
ATOM 1361 C C . GLN A 1 173 ? 16.607 1.334 3.538 1.00 95.75 173 GLN A C 1
ATOM 1363 O O . GLN A 1 173 ? 17.559 0.878 2.909 1.00 95.75 173 GLN A O 1
ATOM 1368 N N . ALA A 1 174 ? 15.590 0.571 3.947 1.00 96.88 174 ALA A N 1
ATOM 1369 C CA . ALA A 1 174 ? 15.558 -0.881 3.770 1.00 96.88 174 ALA A CA 1
ATOM 1370 C C . ALA A 1 174 ? 15.643 -1.308 2.290 1.00 96.88 174 ALA A C 1
ATOM 1372 O O . ALA A 1 174 ? 16.171 -2.368 1.971 1.00 96.88 174 ALA A O 1
ATOM 1373 N N . SER A 1 175 ? 15.133 -0.485 1.363 1.00 96.06 175 SER A N 1
ATOM 1374 C CA . SER A 1 175 ? 15.226 -0.752 -0.082 1.00 96.06 175 SER A CA 1
ATOM 1375 C C . SER A 1 175 ? 16.646 -0.588 -0.616 1.00 96.06 175 SER A C 1
ATOM 1377 O O . SER A 1 175 ? 17.040 -1.325 -1.517 1.00 96.06 175 SER A O 1
ATOM 1379 N N . ILE A 1 176 ? 17.397 0.382 -0.087 1.00 94.56 176 ILE A N 1
ATOM 1380 C CA . ILE A 1 176 ? 18.796 0.627 -0.456 1.00 94.56 176 ILE A CA 1
ATOM 1381 C C . ILE A 1 176 ? 19.685 -0.487 0.104 1.00 94.56 176 ILE A C 1
ATOM 1383 O O . ILE A 1 176 ? 20.528 -1.010 -0.616 1.00 94.56 176 ILE A O 1
ATOM 1387 N N . GLU A 1 177 ? 19.472 -0.882 1.358 1.00 96.50 177 GLU A N 1
ATOM 1388 C CA . GLU A 1 177 ? 20.175 -2.008 1.988 1.00 96.50 177 GLU A CA 1
ATOM 1389 C C . GLU A 1 177 ? 19.935 -3.309 1.216 1.00 96.50 177 GLU A C 1
ATOM 1391 O O . GLU A 1 177 ? 20.895 -3.971 0.821 1.00 96.50 177 GLU A O 1
ATOM 1396 N N . ALA A 1 178 ? 18.672 -3.607 0.885 1.00 96.19 178 ALA A N 1
ATOM 1397 C CA . ALA A 1 178 ? 18.319 -4.802 0.124 1.00 96.19 178 ALA A CA 1
ATOM 1398 C C . ALA A 1 178 ? 18.955 -4.809 -1.271 1.00 96.19 178 ALA A C 1
ATOM 1400 O O . ALA A 1 178 ? 19.441 -5.846 -1.714 1.00 96.19 178 ALA A O 1
ATOM 1401 N N . TYR A 1 179 ? 19.018 -3.654 -1.942 1.00 94.06 179 TYR A N 1
ATOM 1402 C CA . TYR A 1 179 ? 19.724 -3.519 -3.220 1.00 94.06 179 TYR A CA 1
ATOM 1403 C C . TYR A 1 179 ? 21.225 -3.835 -3.101 1.00 94.06 179 TYR A C 1
ATOM 1405 O O . TYR A 1 179 ? 21.814 -4.379 -4.030 1.00 94.06 179 TYR A O 1
ATOM 1413 N N . ASN A 1 180 ? 21.836 -3.539 -1.951 1.00 94.31 180 ASN A N 1
ATOM 1414 C CA . ASN A 1 180 ? 23.234 -3.855 -1.654 1.00 94.31 180 ASN A CA 1
ATOM 1415 C C . ASN A 1 180 ? 23.427 -5.265 -1.059 1.00 94.31 180 ASN A C 1
ATOM 1417 O O . ASN A 1 180 ? 24.515 -5.584 -0.582 1.00 94.31 180 ASN A O 1
ATOM 1421 N N . GLY A 1 181 ? 22.392 -6.111 -1.092 1.00 94.19 181 GLY A N 1
ATOM 1422 C CA . GLY A 1 181 ? 22.448 -7.508 -0.659 1.00 94.19 181 GLY A CA 1
ATOM 1423 C C . GLY A 1 181 ? 22.022 -7.766 0.788 1.00 94.19 181 GLY A C 1
ATOM 1424 O O . GLY A 1 181 ? 22.065 -8.917 1.218 1.00 94.19 181 GLY A O 1
ATOM 1425 N N . ASP A 1 182 ? 21.580 -6.750 1.537 1.00 97.38 182 ASP A N 1
ATOM 1426 C CA . ASP A 1 182 ? 21.107 -6.906 2.917 1.00 97.38 182 ASP A CA 1
ATOM 1427 C C . ASP A 1 182 ? 19.595 -6.669 3.039 1.00 97.38 182 ASP A C 1
ATOM 1429 O O . ASP A 1 182 ? 19.108 -5.543 3.122 1.00 97.38 182 ASP A O 1
ATOM 1433 N N . SER A 1 183 ? 18.819 -7.752 3.087 1.00 96.88 183 SER A N 1
ATOM 1434 C CA . SER A 1 183 ? 17.362 -7.685 3.251 1.00 96.88 183 SER A CA 1
ATOM 1435 C C . SER A 1 183 ? 16.891 -7.674 4.713 1.00 96.88 183 SER A C 1
ATOM 1437 O O . SER A 1 183 ? 15.692 -7.834 4.963 1.00 96.88 183 SER A O 1
ATOM 1439 N N . SER A 1 184 ? 17.786 -7.522 5.694 1.00 97.88 184 SER A N 1
ATOM 1440 C CA . SER A 1 184 ? 17.430 -7.542 7.121 1.00 97.88 184 SER A CA 1
ATOM 1441 C C . SER A 1 184 ? 16.504 -6.386 7.507 1.00 97.88 184 SER A C 1
ATOM 1443 O O . SER A 1 184 ? 15.515 -6.604 8.212 1.00 97.88 184 SER A O 1
ATOM 1445 N N . GLY A 1 185 ? 16.731 -5.187 6.958 1.00 97.81 185 GLY A N 1
ATOM 1446 C CA . GLY A 1 185 ? 15.850 -4.033 7.142 1.00 97.81 185 GLY A CA 1
ATOM 1447 C C . GLY A 1 185 ? 14.425 -4.305 6.647 1.00 97.81 185 GLY A C 1
ATOM 1448 O O . GLY A 1 185 ? 13.454 -4.034 7.354 1.00 97.81 185 GLY A O 1
ATOM 1449 N N . MET A 1 186 ? 14.281 -4.930 5.472 1.00 98.06 186 MET A N 1
ATOM 1450 C CA . MET A 1 186 ? 12.972 -5.325 4.927 1.00 98.06 186 MET A CA 1
ATOM 1451 C C . MET A 1 186 ? 12.264 -6.342 5.824 1.00 98.06 186 MET A C 1
ATOM 1453 O O . MET A 1 186 ? 11.069 -6.203 6.096 1.00 98.06 186 MET A O 1
ATOM 1457 N N . ALA A 1 187 ? 13.001 -7.340 6.315 1.00 98.38 187 ALA A N 1
ATOM 1458 C CA . ALA A 1 187 ? 12.473 -8.334 7.241 1.00 98.38 187 ALA A CA 1
ATOM 1459 C C . ALA A 1 187 ? 11.990 -7.694 8.551 1.00 98.38 187 ALA A C 1
ATOM 1461 O O . ALA A 1 187 ? 10.898 -8.012 9.022 1.00 98.38 187 ALA A O 1
ATOM 1462 N N . GLY A 1 188 ? 12.755 -6.746 9.101 1.00 97.81 188 GLY A N 1
ATOM 1463 C CA . GLY A 1 188 ? 12.383 -6.004 10.305 1.00 97.81 188 GLY A CA 1
ATOM 1464 C C . GLY A 1 188 ? 11.089 -5.207 10.133 1.00 97.81 188 GLY A C 1
ATOM 1465 O O . GLY A 1 188 ? 10.218 -5.254 11.003 1.00 97.81 188 GLY A O 1
ATOM 1466 N N . LEU A 1 189 ? 10.912 -4.535 8.990 1.00 97.56 189 LEU A N 1
ATOM 1467 C CA . LEU A 1 189 ? 9.677 -3.804 8.684 1.00 97.56 189 LEU A CA 1
ATOM 1468 C C . LEU A 1 189 ? 8.463 -4.727 8.573 1.00 97.56 189 LEU A C 1
ATOM 1470 O O . LEU A 1 189 ? 7.397 -4.395 9.090 1.00 97.56 189 LEU A O 1
ATOM 1474 N N . ILE A 1 190 ? 8.621 -5.881 7.921 1.00 97.75 190 ILE A N 1
ATOM 1475 C CA . ILE A 1 190 ? 7.557 -6.886 7.823 1.00 97.75 190 ILE A CA 1
ATOM 1476 C C . ILE A 1 190 ? 7.190 -7.386 9.216 1.00 97.75 190 ILE A C 1
ATOM 1478 O O . ILE A 1 190 ? 6.016 -7.345 9.581 1.00 97.75 190 ILE A O 1
ATOM 1482 N N . ARG A 1 191 ? 8.184 -7.787 10.015 1.00 96.75 191 ARG A N 1
ATOM 1483 C CA . ARG A 1 191 ? 7.956 -8.357 11.343 1.00 96.75 191 ARG A CA 1
ATOM 1484 C C . ARG A 1 191 ? 7.268 -7.379 12.289 1.00 96.75 191 ARG A C 1
ATOM 1486 O O . ARG A 1 191 ? 6.361 -7.783 13.016 1.00 96.75 191 ARG A O 1
ATOM 1493 N N . ALA A 1 192 ? 7.668 -6.108 12.255 1.00 93.50 192 ALA A N 1
ATOM 1494 C CA . ALA A 1 192 ? 7.054 -5.040 13.043 1.00 93.50 192 ALA A CA 1
ATOM 1495 C C . ALA A 1 192 ? 5.592 -4.770 12.642 1.00 93.50 192 ALA A C 1
ATOM 1497 O O . ALA A 1 192 ? 4.799 -4.319 13.466 1.00 93.50 192 ALA A O 1
ATOM 1498 N N . GLY A 1 193 ? 5.230 -5.055 11.388 1.00 92.12 193 GLY A N 1
ATOM 1499 C CA . GLY A 1 193 ? 3.861 -4.963 10.891 1.00 92.12 193 GLY A CA 1
ATOM 1500 C C . GLY A 1 193 ? 2.989 -6.182 11.207 1.00 92.12 193 GLY A C 1
ATOM 1501 O O . GLY A 1 193 ? 1.797 -6.143 10.910 1.00 92.12 193 GLY A O 1
ATOM 1502 N N . MET A 1 194 ? 3.528 -7.265 11.775 1.00 92.25 194 MET A N 1
ATOM 1503 C CA . MET A 1 194 ? 2.754 -8.473 12.082 1.00 92.25 194 MET A CA 1
ATOM 1504 C C . MET A 1 194 ? 2.130 -8.407 13.484 1.00 92.25 194 MET A C 1
ATOM 1506 O O . MET A 1 194 ? 2.870 -8.390 14.468 1.00 92.25 194 MET A O 1
ATOM 1510 N N . PRO A 1 195 ? 0.790 -8.383 13.606 1.00 78.19 195 PRO A N 1
ATOM 1511 C CA . PRO A 1 195 ? 0.112 -8.458 14.899 1.00 78.19 195 PRO A CA 1
ATOM 1512 C C . PRO A 1 195 ? 0.143 -9.876 15.491 1.00 78.19 195 PRO A C 1
ATOM 1514 O O . PRO A 1 195 ? 0.193 -10.863 14.757 1.00 78.19 195 PRO A O 1
ATOM 1517 N N . ASP A 1 196 ? 0.024 -9.974 16.817 1.00 66.00 196 ASP A N 1
ATOM 1518 C CA . ASP A 1 196 ? -0.061 -11.258 17.519 1.00 66.00 196 ASP A CA 1
ATOM 1519 C C . ASP A 1 196 ? -1.347 -12.028 17.152 1.00 66.00 196 ASP A C 1
ATOM 1521 O O . ASP A 1 196 ? -2.438 -11.456 17.053 1.00 66.00 196 ASP A O 1
ATOM 1525 N N . GLN A 1 197 ? -1.226 -13.352 16.976 1.00 52.78 197 GLN A N 1
ATOM 1526 C CA . GLN A 1 197 ? -2.285 -14.244 16.468 1.00 52.78 197 GLN A CA 1
ATOM 1527 C C . GLN A 1 197 ? -3.617 -14.177 17.245 1.00 52.78 197 GLN A C 1
ATOM 1529 O O . GLN A 1 197 ? -4.673 -14.415 16.656 1.00 52.78 197 GLN A O 1
ATOM 1534 N N . LEU A 1 198 ? -3.611 -13.808 18.534 1.00 46.31 198 LEU A N 1
ATOM 1535 C CA . LEU A 1 198 ? -4.823 -13.752 19.368 1.00 46.31 198 LEU A CA 1
ATOM 1536 C C . LEU A 1 198 ? -5.868 -12.719 18.903 1.00 46.31 198 LEU A C 1
ATOM 1538 O O . LEU A 1 198 ? -7.043 -12.847 19.239 1.00 46.31 198 LEU A O 1
ATOM 1542 N N . PHE A 1 199 ? -5.481 -11.705 18.127 1.00 45.78 199 PHE A N 1
ATOM 1543 C CA . PHE A 1 199 ? -6.385 -10.618 17.734 1.00 45.78 199 PHE A CA 1
ATOM 1544 C C . PHE A 1 199 ? -7.452 -11.038 16.696 1.00 45.78 199 PHE A C 1
ATOM 1546 O O . PHE A 1 199 ? -8.448 -10.338 16.517 1.00 45.78 199 PHE A O 1
ATOM 1553 N N . PHE A 1 200 ? -7.277 -12.174 16.010 1.00 44.03 200 PHE A N 1
ATOM 1554 C CA . PHE A 1 200 ? -8.020 -12.483 14.778 1.00 44.03 200 PHE A CA 1
ATOM 1555 C C . PHE A 1 200 ? -9.280 -13.332 14.930 1.00 44.03 200 PHE A C 1
ATOM 1557 O O . PHE A 1 200 ? -10.203 -13.179 14.134 1.00 44.03 200 PHE A O 1
ATOM 1564 N N . LEU A 1 201 ? -9.373 -14.181 15.952 1.00 39.06 201 LEU A N 1
ATOM 1565 C CA . LEU A 1 201 ? -10.483 -15.139 16.078 1.00 39.06 201 LEU A CA 1
ATOM 1566 C C . LEU A 1 201 ? -11.844 -14.493 16.412 1.00 39.06 201 LEU A C 1
ATOM 1568 O O . LEU A 1 201 ? -12.856 -15.182 16.463 1.00 39.06 201 LEU A O 1
ATOM 1572 N N . THR A 1 202 ? -11.900 -13.180 16.641 1.00 39.66 202 THR A N 1
ATOM 1573 C CA . THR A 1 202 ? -13.079 -12.506 17.211 1.00 39.66 202 THR A CA 1
ATOM 1574 C C . THR A 1 202 ? -13.957 -11.745 16.208 1.00 39.66 202 THR A C 1
ATOM 1576 O O . THR A 1 202 ? -15.027 -11.289 16.604 1.00 39.66 202 THR A O 1
ATOM 1579 N N . HIS A 1 203 ? -13.562 -11.592 14.933 1.00 42.09 203 HIS A N 1
ATOM 1580 C CA . HIS A 1 203 ? -14.205 -10.613 14.029 1.00 42.09 203 HIS A CA 1
ATOM 1581 C C . HIS A 1 203 ? -14.783 -11.155 12.702 1.00 42.09 203 HIS A C 1
ATOM 1583 O O . HIS A 1 203 ? -15.400 -10.378 11.976 1.00 42.09 203 HIS A O 1
ATOM 1589 N N . GLU A 1 204 ? -14.649 -12.443 12.359 1.00 38.66 204 GLU A N 1
ATOM 1590 C CA . GLU A 1 204 ? -15.093 -12.949 11.037 1.00 38.66 204 GLU A CA 1
ATOM 1591 C C . GLU A 1 204 ? -16.592 -13.270 10.913 1.00 38.66 204 GLU A C 1
ATOM 1593 O O . GLU A 1 204 ? -17.109 -13.411 9.807 1.00 38.66 204 GLU A O 1
ATOM 1598 N N . SER A 1 205 ? -17.341 -13.336 12.011 1.00 35.03 205 SER A N 1
ATOM 1599 C CA . SER A 1 205 ? -18.740 -13.772 11.976 1.00 35.03 205 SER A CA 1
ATOM 1600 C C . SER A 1 205 ? -19.699 -12.661 12.397 1.00 35.03 205 SER A C 1
ATOM 1602 O O . SER A 1 205 ? -20.177 -12.681 13.529 1.00 35.03 205 SER A O 1
ATOM 1604 N N . ARG A 1 206 ? -19.984 -11.690 11.511 1.00 43.94 206 ARG A N 1
ATOM 1605 C CA . ARG A 1 206 ? -21.175 -10.803 11.580 1.00 43.94 206 ARG A CA 1
ATOM 1606 C C . ARG A 1 206 ? -21.340 -9.937 10.315 1.00 43.94 206 ARG A C 1
ATOM 1608 O O . ARG A 1 206 ? -20.690 -8.912 10.163 1.00 43.94 206 ARG A O 1
ATOM 1615 N N . SER A 1 207 ? -22.270 -10.302 9.433 1.00 42.38 207 SER A N 1
ATOM 1616 C CA . SER A 1 207 ? -23.494 -9.517 9.154 1.00 42.38 207 SER A CA 1
ATOM 1617 C C . SER A 1 207 ? -24.165 -9.948 7.838 1.00 42.38 207 SER A C 1
ATOM 1619 O O . SER A 1 207 ? -23.514 -10.142 6.817 1.00 42.38 207 SER A O 1
ATOM 1621 N N . ILE A 1 208 ? -25.495 -10.093 7.892 1.00 49.12 208 ILE A N 1
ATOM 1622 C CA . ILE A 1 208 ? -26.419 -10.354 6.767 1.00 49.12 208 ILE A CA 1
ATOM 1623 C C . ILE A 1 208 ? -27.099 -9.020 6.340 1.00 49.12 208 ILE A C 1
ATOM 1625 O O . ILE A 1 208 ? -28.127 -8.998 5.676 1.00 49.12 208 ILE A O 1
ATOM 1629 N N . GLY A 1 209 ? -26.541 -7.872 6.745 1.00 58.81 209 GLY A N 1
ATOM 1630 C CA . GLY A 1 209 ? -27.070 -6.535 6.441 1.00 58.81 209 GLY A CA 1
ATOM 1631 C C . GLY A 1 209 ? -26.298 -5.829 5.324 1.00 58.81 209 GLY A C 1
ATOM 1632 O O . GLY A 1 209 ? -25.169 -6.210 5.017 1.00 58.81 209 GLY A O 1
ATOM 1633 N N . MET A 1 210 ? -26.886 -4.775 4.737 1.00 70.69 210 MET A N 1
ATOM 1634 C CA . MET A 1 210 ? -26.145 -3.868 3.849 1.00 70.69 210 MET A CA 1
ATOM 1635 C C . MET A 1 210 ? -24.933 -3.308 4.595 1.00 70.69 210 MET A C 1
ATOM 1637 O O . MET A 1 210 ? -25.082 -2.655 5.629 1.00 70.69 210 MET A O 1
ATOM 1641 N N . LYS A 1 211 ? -23.729 -3.572 4.080 1.00 87.50 211 LYS A N 1
ATOM 1642 C CA . LYS A 1 211 ? -22.501 -3.060 4.684 1.00 87.50 211 LYS A CA 1
ATOM 1643 C C . LYS A 1 211 ? -22.324 -1.604 4.301 1.00 87.50 211 LYS A C 1
ATOM 1645 O O . LYS A 1 211 ? -22.373 -1.266 3.125 1.00 87.50 211 LYS A O 1
ATOM 1650 N N . GLN A 1 212 ? -22.047 -0.766 5.289 1.00 91.31 212 GLN A N 1
ATOM 1651 C CA . GLN A 1 212 ? -21.687 0.628 5.093 1.00 91.31 212 GLN A CA 1
ATOM 1652 C C . GLN A 1 212 ? -20.235 0.887 5.519 1.00 91.31 212 GLN A C 1
ATOM 1654 O O . GLN A 1 212 ? -19.722 0.296 6.478 1.00 91.31 212 GLN A O 1
ATOM 1659 N N . ARG A 1 213 ? -19.545 1.780 4.812 1.00 92.62 213 ARG A N 1
ATOM 1660 C CA . ARG A 1 213 ? -18.219 2.287 5.187 1.00 92.62 213 ARG A CA 1
ATOM 1661 C C . ARG A 1 213 ? -18.095 3.773 4.880 1.00 92.62 213 ARG A C 1
ATOM 1663 O O . ARG A 1 213 ? -18.874 4.328 4.108 1.00 92.62 213 ARG A O 1
ATOM 1670 N N . LEU A 1 214 ? -17.072 4.401 5.448 1.00 93.25 214 LEU A N 1
ATOM 1671 C CA . LEU A 1 214 ? -16.659 5.752 5.085 1.00 93.25 214 LEU A CA 1
ATOM 1672 C C . LEU A 1 214 ? -15.281 5.702 4.443 1.00 93.25 214 LEU A C 1
ATOM 1674 O O . LEU A 1 214 ? -14.371 5.041 4.945 1.00 93.25 214 LEU A O 1
ATOM 1678 N N . LEU A 1 215 ? -15.118 6.456 3.370 1.00 89.62 215 LEU A N 1
ATOM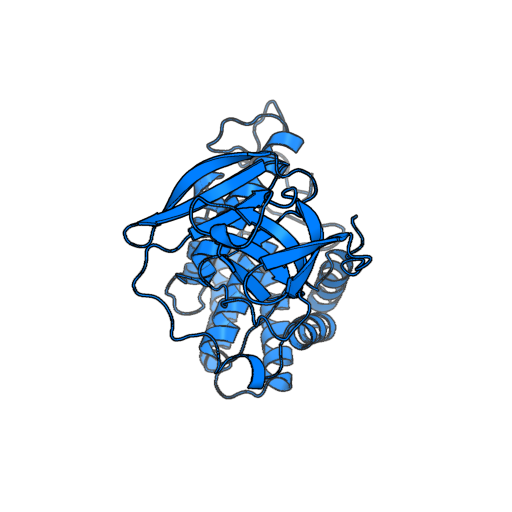 1679 C CA . LEU A 1 215 ? -13.844 6.686 2.714 1.00 89.62 215 LEU A CA 1
ATOM 1680 C C . LEU A 1 215 ? -13.483 8.159 2.886 1.00 89.62 215 LEU A C 1
ATOM 1682 O O . LEU A 1 215 ? -14.151 9.033 2.336 1.00 89.62 215 LEU A O 1
ATOM 1686 N N . VAL A 1 216 ? -12.447 8.441 3.669 1.00 88.38 216 VAL A N 1
ATOM 1687 C CA . VAL A 1 216 ? -11.972 9.803 3.920 1.00 88.38 216 VAL A CA 1
ATOM 1688 C C . VAL A 1 216 ? -10.683 10.025 3.150 1.00 88.38 216 VAL A C 1
ATOM 1690 O O . VAL A 1 216 ? -9.688 9.333 3.354 1.00 88.38 216 VAL A O 1
ATOM 1693 N N . MET A 1 217 ? -10.695 10.990 2.245 1.00 83.81 217 MET A N 1
ATOM 1694 C CA . MET A 1 217 ? -9.581 11.291 1.349 1.00 83.81 217 MET A CA 1
ATOM 1695 C C . MET A 1 217 ? -9.757 12.693 0.789 1.00 83.81 217 MET A C 1
ATOM 1697 O O . MET A 1 217 ? -10.876 13.138 0.557 1.00 83.81 217 MET A O 1
ATOM 1701 N N . ASN A 1 218 ? -8.656 13.408 0.553 1.00 82.00 218 ASN A N 1
ATOM 1702 C CA . ASN A 1 218 ? -8.683 14.702 -0.139 1.00 82.00 218 ASN A CA 1
ATOM 1703 C C . ASN A 1 218 ? -9.573 15.789 0.489 1.00 82.00 218 ASN A C 1
ATOM 1705 O O . ASN A 1 218 ? -10.019 16.693 -0.218 1.00 82.00 218 ASN A O 1
ATOM 1709 N N . GLY A 1 219 ? -9.832 15.712 1.797 1.00 83.88 219 GLY A N 1
ATOM 1710 C CA . GLY A 1 219 ? -10.753 16.619 2.490 1.00 83.88 219 GLY A CA 1
ATOM 1711 C C . GLY A 1 219 ? -12.236 16.286 2.283 1.00 83.88 219 GLY A C 1
ATOM 1712 O O . GLY A 1 219 ? -13.096 17.035 2.746 1.00 83.88 219 GLY A O 1
ATOM 1713 N N . GLN A 1 220 ? -12.546 15.166 1.629 1.00 89.50 220 GLN A N 1
ATOM 1714 C CA . GLN A 1 220 ? -13.890 14.624 1.468 1.00 89.50 220 GLN A CA 1
ATOM 1715 C C . GLN A 1 220 ? -14.066 13.346 2.289 1.00 89.50 220 GLN A C 1
ATOM 1717 O O . GLN A 1 220 ? -13.116 12.599 2.524 1.00 89.50 220 GLN A O 1
ATOM 1722 N N . ARG A 1 221 ? -15.303 13.100 2.709 1.00 93.00 221 ARG A N 1
ATOM 1723 C CA . ARG A 1 221 ? -15.777 11.862 3.319 1.00 93.00 221 ARG A CA 1
ATOM 1724 C C . ARG A 1 221 ? -16.902 11.317 2.454 1.00 93.00 221 ARG A C 1
ATOM 1726 O O . ARG A 1 221 ? -17.941 11.958 2.320 1.00 93.00 221 ARG A O 1
ATOM 1733 N N . LEU A 1 222 ? -16.681 10.151 1.868 1.00 93.50 222 LEU A N 1
ATOM 1734 C CA . LEU A 1 222 ? -17.652 9.450 1.045 1.00 93.50 222 LEU A CA 1
ATOM 1735 C C . LEU A 1 222 ? -18.301 8.368 1.902 1.00 93.50 222 LEU A C 1
ATOM 1737 O O . LEU A 1 222 ? -17.603 7.519 2.453 1.00 93.50 222 LEU A O 1
ATOM 1741 N N . VAL A 1 223 ? -19.621 8.408 2.015 1.00 93.56 223 VAL A N 1
ATOM 1742 C CA . VAL A 1 223 ? -20.417 7.334 2.609 1.00 93.56 223 VAL A CA 1
ATOM 1743 C C . VAL A 1 223 ? -20.697 6.327 1.504 1.00 93.56 223 VAL A C 1
ATOM 1745 O O . VAL A 1 223 ? -21.194 6.715 0.445 1.00 93.56 223 VAL A O 1
ATOM 1748 N N . GLN A 1 224 ? -20.326 5.069 1.723 1.00 92.81 224 GLN A N 1
ATOM 1749 C CA . GLN A 1 224 ? -20.497 4.012 0.734 1.00 92.81 224 GLN A CA 1
ATOM 1750 C C . GLN A 1 224 ? -21.267 2.831 1.305 1.00 92.81 224 GLN A C 1
ATOM 1752 O O . GLN A 1 224 ? -20.999 2.419 2.436 1.00 92.81 224 GLN A O 1
ATOM 1757 N N . SER A 1 225 ? -22.125 2.242 0.478 1.00 91.06 225 SER A N 1
ATOM 1758 C CA . SER A 1 225 ? -22.836 1.000 0.764 1.00 91.06 225 SER A CA 1
ATOM 1759 C C . SER A 1 225 ? -22.406 -0.102 -0.203 1.00 91.06 225 SER A C 1
ATOM 1761 O O . SER A 1 225 ? -22.150 0.151 -1.383 1.00 91.06 225 SER A O 1
ATOM 1763 N N . GLU A 1 226 ? -22.294 -1.330 0.296 1.00 87.69 226 GLU A N 1
ATOM 1764 C CA . GLU A 1 226 ? -22.000 -2.508 -0.520 1.00 87.69 226 GLU A CA 1
ATOM 1765 C C . GLU A 1 226 ? -23.293 -3.062 -1.130 1.00 87.69 226 GLU A C 1
ATOM 1767 O O . GLU A 1 226 ? -24.237 -3.410 -0.418 1.00 87.69 226 GLU A O 1
ATOM 1772 N N . GLN A 1 227 ? -23.312 -3.194 -2.454 1.00 80.12 227 GLN A N 1
ATOM 1773 C CA . GLN A 1 227 ? -24.380 -3.832 -3.217 1.00 80.12 227 GLN A CA 1
ATOM 1774 C C . GLN A 1 227 ? -23.759 -4.840 -4.185 1.00 80.12 227 GLN A C 1
ATOM 1776 O O . GLN A 1 227 ? -22.922 -4.491 -5.015 1.00 80.12 227 GLN A O 1
ATOM 1781 N N . GLY A 1 228 ? -24.128 -6.119 -4.062 1.00 70.31 228 GLY A N 1
ATOM 1782 C CA . GLY A 1 228 ? -23.640 -7.170 -4.965 1.00 70.31 228 GLY A CA 1
ATOM 1783 C C . GLY A 1 228 ? -22.114 -7.345 -4.976 1.00 70.31 228 GLY A C 1
ATOM 1784 O O . GLY A 1 228 ? -21.546 -7.666 -6.016 1.00 70.31 228 GLY A O 1
ATOM 1785 N N . GLY A 1 229 ? -21.439 -7.097 -3.846 1.00 72.25 229 GLY A N 1
ATOM 1786 C CA . GLY A 1 229 ? -19.977 -7.179 -3.746 1.00 72.25 229 GLY A CA 1
ATOM 1787 C C . GLY A 1 229 ? -19.228 -5.961 -4.297 1.00 72.25 229 GLY A C 1
ATOM 1788 O O . GLY A 1 229 ? -18.000 -5.998 -4.391 1.00 72.25 229 GLY A O 1
ATOM 1789 N N . GLN A 1 230 ? -19.943 -4.900 -4.682 1.00 72.88 230 GLN A N 1
ATOM 1790 C CA . GLN A 1 230 ? -19.376 -3.635 -5.143 1.00 72.88 230 GLN A CA 1
ATOM 1791 C C . GLN A 1 230 ? -19.764 -2.494 -4.206 1.00 72.88 230 GLN A C 1
ATOM 1793 O O . GLN A 1 230 ? -20.880 -2.435 -3.698 1.00 72.88 230 GLN A O 1
ATOM 1798 N N . TRP A 1 231 ? -18.835 -1.567 -3.993 1.00 82.69 231 TRP A N 1
ATOM 1799 C CA . TRP A 1 231 ? -19.061 -0.386 -3.169 1.00 82.69 231 TRP A CA 1
ATOM 1800 C C . TRP A 1 231 ? -19.573 0.771 -4.027 1.00 82.69 231 TRP A C 1
ATOM 1802 O O . TRP A 1 231 ? -18.889 1.201 -4.957 1.00 82.69 231 TRP A O 1
ATOM 1812 N N . ALA A 1 232 ? -20.749 1.298 -3.691 1.00 87.25 232 ALA A N 1
ATOM 1813 C CA . AL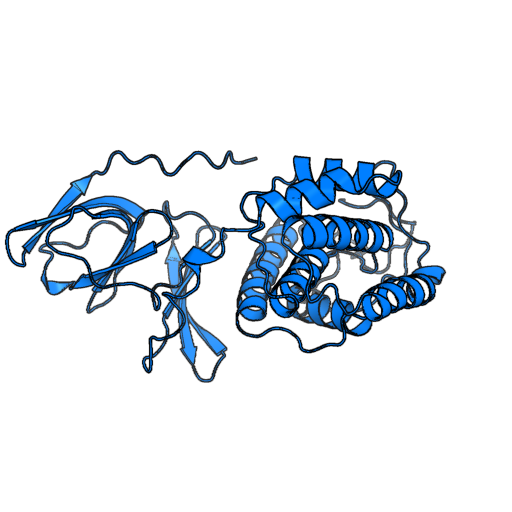A A 1 232 ? -21.337 2.475 -4.320 1.00 87.25 232 ALA A CA 1
ATOM 1814 C C . ALA A 1 232 ? -21.269 3.675 -3.369 1.00 87.25 232 ALA A C 1
ATOM 1816 O O . ALA A 1 232 ? -21.432 3.521 -2.162 1.00 87.25 232 ALA A O 1
ATOM 1817 N N . THR A 1 233 ? -21.010 4.871 -3.901 1.00 90.94 233 THR A N 1
ATOM 1818 C CA . THR A 1 233 ? -21.021 6.107 -3.106 1.00 90.94 233 THR A CA 1
ATOM 1819 C C . THR A 1 233 ? -22.443 6.635 -2.990 1.00 90.94 233 THR A C 1
ATOM 1821 O O . THR A 1 233 ? -23.015 7.077 -3.982 1.00 90.94 233 THR A O 1
ATOM 1824 N N . ASP A 1 234 ? -22.973 6.649 -1.770 1.00 90.75 234 ASP A N 1
ATOM 1825 C CA . ASP A 1 234 ? -24.309 7.168 -1.470 1.00 90.75 234 ASP A CA 1
ATOM 1826 C C . ASP A 1 234 ? -24.283 8.687 -1.285 1.00 90.75 234 ASP A C 1
ATOM 1828 O O . ASP A 1 234 ? -25.192 9.406 -1.697 1.00 90.75 234 ASP A O 1
ATOM 1832 N N . LYS A 1 235 ? -23.231 9.189 -0.626 1.00 91.69 235 LYS A N 1
ATOM 1833 C CA . LYS A 1 235 ? -23.115 10.600 -0.250 1.00 91.69 235 LYS A CA 1
ATOM 1834 C C . LYS A 1 235 ? -21.661 11.050 -0.208 1.00 91.69 235 LYS A C 1
ATOM 1836 O O . LYS A 1 235 ? -20.789 10.306 0.235 1.00 91.69 235 LYS A O 1
ATOM 1841 N N . VAL A 1 236 ? -21.414 12.296 -0.607 1.00 90.94 236 VAL A N 1
ATOM 1842 C CA . VAL A 1 236 ? -20.111 12.964 -0.481 1.00 90.94 236 VAL A CA 1
ATOM 1843 C C . VAL A 1 236 ? -20.262 14.173 0.429 1.00 90.94 236 VAL A C 1
ATOM 1845 O O . VAL A 1 236 ? -21.113 15.031 0.205 1.00 90.94 236 VAL A O 1
ATOM 1848 N N . GLU A 1 237 ? -19.432 14.250 1.461 1.00 92.25 237 GLU A N 1
ATOM 1849 C CA . GLU A 1 237 ? -19.445 15.326 2.450 1.00 92.25 237 GLU A CA 1
ATOM 1850 C C . GLU A 1 237 ? -18.025 15.835 2.709 1.00 92.25 237 GLU A C 1
ATOM 1852 O O . GLU A 1 237 ? -17.037 15.240 2.274 1.00 92.25 237 GLU A O 1
ATOM 1857 N N . LYS A 1 238 ? -17.893 16.955 3.426 1.00 90.62 238 LYS A N 1
ATOM 1858 C CA . LYS A 1 238 ? -16.579 17.427 3.877 1.00 90.62 238 LYS A CA 1
ATOM 1859 C C . LYS A 1 238 ? -16.048 16.492 4.966 1.00 90.62 238 LYS A C 1
ATOM 1861 O O . LYS A 1 238 ? -16.787 16.111 5.867 1.00 90.62 238 LYS A O 1
ATOM 1866 N N . ALA A 1 239 ? -14.761 16.158 4.899 1.00 88.19 239 ALA A N 1
ATOM 1867 C CA . ALA A 1 239 ? -14.098 15.331 5.910 1.00 88.19 239 ALA A CA 1
ATOM 1868 C C . ALA A 1 239 ? -13.992 16.024 7.277 1.00 88.19 239 ALA A C 1
ATOM 1870 O O . ALA A 1 239 ? -13.895 15.351 8.301 1.00 88.19 239 ALA A O 1
ATOM 1871 N N . GLY A 1 240 ? -13.978 17.362 7.288 1.00 88.12 240 GLY A N 1
ATOM 1872 C CA . GLY A 1 240 ? -13.707 18.133 8.496 1.00 88.12 240 GLY A CA 1
ATOM 1873 C C . GLY A 1 240 ? -12.334 17.773 9.063 1.00 88.12 240 GLY A C 1
ATOM 1874 O O . GLY A 1 240 ? -11.330 17.825 8.353 1.00 88.12 240 GLY A O 1
ATOM 1875 N N . THR A 1 241 ? -12.305 17.389 10.334 1.00 87.38 241 THR A N 1
ATOM 1876 C CA . THR A 1 241 ? -11.100 16.974 11.069 1.00 87.38 241 THR A CA 1
ATOM 1877 C C . THR A 1 241 ? -10.826 15.469 11.016 1.00 87.38 241 THR A C 1
ATOM 1879 O O . THR A 1 241 ? -9.817 15.017 11.564 1.00 87.38 241 THR A O 1
ATOM 1882 N N . ILE A 1 242 ? -11.688 14.674 10.369 1.00 90.88 242 ILE A N 1
ATOM 1883 C CA . ILE A 1 242 ? -11.483 13.227 10.263 1.00 90.88 242 ILE A CA 1
ATOM 1884 C C . ILE A 1 242 ? -10.260 12.965 9.384 1.00 90.88 242 ILE A C 1
ATOM 1886 O O . ILE A 1 242 ? -10.120 13.505 8.284 1.00 90.88 242 ILE A O 1
ATOM 1890 N N . LYS A 1 243 ? -9.350 12.130 9.889 1.00 87.06 243 LYS A N 1
ATOM 1891 C CA . LYS A 1 243 ? -8.119 11.784 9.177 1.00 87.06 243 LYS A CA 1
ATOM 1892 C C . LYS A 1 243 ? -8.436 10.985 7.902 1.00 87.06 243 LYS A C 1
ATOM 1894 O O . LYS A 1 243 ? -9.418 10.250 7.869 1.00 87.06 243 LYS A O 1
ATOM 1899 N N . PRO A 1 244 ? -7.605 11.086 6.852 1.00 84.88 244 PRO A N 1
ATOM 1900 C CA . PRO A 1 244 ? -7.729 10.204 5.700 1.00 84.88 244 PRO A CA 1
ATOM 1901 C C . PRO A 1 244 ? -7.654 8.729 6.110 1.00 84.88 244 PRO A C 1
ATOM 1903 O O . PRO A 1 244 ? -6.815 8.355 6.930 1.00 84.88 244 PRO A O 1
ATOM 1906 N N . GLY A 1 245 ? -8.520 7.893 5.545 1.00 83.62 245 GLY A N 1
ATOM 1907 C CA . GLY A 1 245 ? -8.633 6.491 5.929 1.00 83.62 245 GLY A CA 1
ATOM 1908 C C . GLY A 1 245 ? -9.912 5.820 5.436 1.00 83.62 245 GLY A C 1
ATOM 1909 O O . GLY A 1 245 ? -10.776 6.454 4.829 1.00 83.62 245 GLY A O 1
ATOM 1910 N N . ILE A 1 246 ? -10.024 4.521 5.715 1.00 85.94 246 ILE A N 1
ATOM 1911 C CA . ILE A 1 246 ? -11.238 3.729 5.476 1.00 85.94 246 ILE A CA 1
ATOM 1912 C C . ILE A 1 246 ? -11.797 3.312 6.818 1.00 85.94 246 ILE A C 1
ATOM 1914 O O . ILE A 1 246 ? -11.086 2.766 7.660 1.00 85.94 246 ILE A O 1
ATOM 1918 N N . TYR A 1 247 ? -13.079 3.582 6.991 1.00 91.12 247 TYR A N 1
ATOM 1919 C CA . TYR A 1 247 ? -13.805 3.425 8.234 1.00 91.12 247 TYR A CA 1
ATOM 1920 C C . TYR A 1 247 ? -14.926 2.423 7.988 1.00 91.12 247 TYR A C 1
ATOM 1922 O O . TYR A 1 247 ? -16.010 2.784 7.529 1.00 91.12 247 TYR A O 1
ATOM 1930 N N . ASN A 1 248 ? -14.650 1.148 8.253 1.00 88.62 248 ASN A N 1
ATOM 1931 C CA . ASN A 1 248 ? -15.605 0.057 8.076 1.00 88.62 248 ASN A CA 1
ATOM 1932 C C . ASN A 1 248 ? -16.631 0.051 9.217 1.00 88.62 248 ASN A C 1
ATOM 1934 O O . ASN A 1 248 ? -16.596 -0.808 10.093 1.00 88.62 248 ASN A O 1
ATOM 1938 N N . ILE A 1 249 ? -17.538 1.031 9.220 1.00 93.00 249 ILE A N 1
ATOM 1939 C CA . ILE A 1 249 ? -18.544 1.211 10.279 1.00 93.00 249 ILE A CA 1
ATOM 1940 C C . ILE A 1 249 ? -19.538 0.043 10.373 1.00 93.00 249 ILE A C 1
ATOM 1942 O O . ILE A 1 249 ? -20.081 -0.199 11.445 1.00 93.00 249 ILE A O 1
ATOM 1946 N N . HIS A 1 250 ? -19.698 -0.755 9.312 1.00 89.38 250 HIS A N 1
ATOM 1947 C CA . HIS A 1 250 ? -20.438 -2.023 9.365 1.00 89.38 250 HIS A CA 1
ATOM 1948 C C . HIS A 1 250 ? -19.817 -3.081 10.292 1.00 89.38 250 HIS A C 1
ATOM 1950 O O . HIS A 1 250 ? -20.499 -4.032 10.658 1.00 89.38 250 HIS A O 1
ATOM 1956 N N . LEU A 1 251 ? -18.541 -2.935 10.673 1.00 88.12 251 LEU A N 1
ATOM 1957 C CA . LEU A 1 251 ? -17.870 -3.791 11.660 1.00 88.12 251 LEU A CA 1
ATOM 1958 C C . LEU A 1 251 ? -18.027 -3.267 13.095 1.00 88.12 251 LEU A C 1
ATOM 1960 O O . LEU A 1 251 ? -17.367 -3.768 14.003 1.00 88.12 251 LEU A O 1
ATOM 1964 N N . SER A 1 252 ? -18.839 -2.228 13.306 1.00 91.62 252 SER A N 1
ATOM 1965 C CA . SER A 1 252 ? -19.000 -1.631 14.627 1.00 91.62 252 SER A CA 1
ATOM 1966 C C . SER A 1 252 ? -19.700 -2.562 15.618 1.00 91.62 252 SER A C 1
ATOM 1968 O O . SER A 1 252 ? -20.577 -3.360 15.275 1.00 91.62 252 SER A O 1
ATOM 1970 N N . THR A 1 253 ? -19.313 -2.452 16.885 1.00 93.19 253 THR A N 1
ATOM 1971 C CA . THR A 1 253 ? -19.960 -3.140 18.003 1.00 93.19 253 THR A CA 1
ATOM 1972 C C . THR A 1 253 ? -20.923 -2.196 18.710 1.00 93.19 253 THR A C 1
ATOM 1974 O O . THR A 1 253 ? -20.718 -0.985 18.741 1.00 93.19 253 THR A O 1
ATOM 1977 N N . LYS A 1 254 ? -22.012 -2.731 19.276 1.00 95.31 254 LYS A N 1
ATOM 1978 C CA . LYS A 1 254 ? -22.916 -1.915 20.097 1.00 95.31 254 LYS A CA 1
ATOM 1979 C C . LYS A 1 254 ? -22.173 -1.390 21.324 1.00 95.31 254 LYS A C 1
ATOM 1981 O O . LYS A 1 254 ? -21.412 -2.139 21.934 1.00 95.31 254 LYS A O 1
ATOM 1986 N N . ALA A 1 255 ? -22.424 -0.134 21.678 1.00 95.69 255 ALA A N 1
ATOM 1987 C CA . ALA A 1 255 ? -21.847 0.485 22.861 1.00 95.69 255 ALA A CA 1
ATOM 1988 C C . ALA A 1 255 ? -22.179 -0.307 24.133 1.00 95.69 255 ALA A C 1
ATOM 1990 O O . ALA A 1 255 ? -23.345 -0.585 24.421 1.00 95.69 255 ALA A O 1
ATOM 1991 N N . ASP A 1 256 ? -21.148 -0.633 24.912 1.00 94.50 256 ASP A N 1
ATOM 1992 C CA . ASP A 1 256 ? -21.314 -1.110 26.281 1.00 94.50 256 ASP A CA 1
ATOM 1993 C C . ASP A 1 256 ? -21.651 0.088 27.173 1.00 94.50 256 ASP A C 1
ATOM 1995 O O . ASP A 1 256 ? -20.787 0.912 27.474 1.00 94.50 256 ASP A O 1
ATOM 1999 N N . LYS A 1 257 ? -22.919 0.199 27.577 1.00 94.62 257 LYS A N 1
ATOM 2000 C CA . LYS A 1 257 ? -23.420 1.330 28.371 1.00 94.62 257 LYS A CA 1
ATOM 2001 C C . LYS A 1 257 ? -22.800 1.414 29.771 1.00 94.62 257 LYS A C 1
ATOM 2003 O O . LYS A 1 257 ? -22.898 2.460 30.402 1.00 94.62 257 LYS A O 1
ATOM 2008 N N . SER A 1 258 ? -22.136 0.358 30.249 1.00 93.31 258 SER A N 1
ATOM 2009 C CA . SER A 1 258 ? -21.411 0.384 31.526 1.00 93.31 258 SER A CA 1
ATOM 2010 C C . SER A 1 258 ? -20.038 1.065 31.437 1.00 93.31 258 SER A C 1
ATOM 2012 O O . SER A 1 258 ? -19.430 1.361 32.466 1.00 93.31 258 SER A O 1
ATOM 2014 N N . GLN A 1 259 ? -19.546 1.333 30.223 1.00 93.06 259 GLN A N 1
ATOM 2015 C CA . GLN A 1 259 ? -18.215 1.881 29.974 1.00 93.06 259 GLN A CA 1
ATOM 2016 C C . GLN A 1 259 ? -18.258 3.299 29.396 1.00 93.06 259 GLN A C 1
ATOM 2018 O O . GLN A 1 259 ? -19.238 3.734 28.790 1.00 93.06 259 GLN A O 1
ATOM 2023 N N . SER A 1 260 ? -17.143 4.013 29.568 1.00 93.81 260 SER A N 1
ATOM 2024 C CA . SER A 1 260 ? -16.861 5.258 28.853 1.00 93.81 260 SER A CA 1
ATOM 2025 C C . SER A 1 260 ? -16.266 4.940 27.490 1.00 93.81 260 SER A C 1
ATOM 2027 O O . SER A 1 260 ? -15.294 4.189 27.406 1.00 93.81 260 SER A O 1
ATOM 2029 N N . HIS A 1 261 ? -16.812 5.545 26.439 1.00 95.75 261 HIS A N 1
ATOM 2030 C CA . HIS A 1 261 ? -16.294 5.416 25.078 1.00 95.75 261 HIS A CA 1
ATOM 2031 C C . HIS A 1 261 ? -15.635 6.723 24.657 1.00 95.75 261 HIS A C 1
ATOM 2033 O O . HIS A 1 261 ? -16.301 7.729 24.406 1.00 95.75 261 HIS A O 1
ATOM 2039 N N . ASP A 1 262 ? -14.308 6.713 24.591 1.00 95.56 262 ASP A N 1
ATOM 2040 C CA . ASP A 1 262 ? -13.502 7.890 24.285 1.00 95.56 262 ASP A CA 1
ATOM 2041 C C . ASP A 1 262 ? -12.873 7.778 22.893 1.00 95.56 262 ASP A C 1
ATOM 2043 O O . ASP A 1 262 ? -12.086 6.871 22.607 1.00 95.56 262 ASP A O 1
ATOM 2047 N N . GLY A 1 263 ? -13.218 8.705 22.000 1.00 94.19 263 GLY A N 1
ATOM 2048 C CA . GLY A 1 263 ? -12.887 8.547 20.588 1.00 94.19 263 GLY A CA 1
ATOM 2049 C C . GLY A 1 263 ? -13.438 9.624 19.664 1.00 94.19 263 GLY A C 1
ATOM 2050 O O . GLY A 1 263 ? -14.095 10.568 20.099 1.00 94.19 263 GLY A O 1
ATOM 2051 N N . VAL A 1 264 ? -13.177 9.472 18.366 1.00 95.31 264 VAL A N 1
ATOM 2052 C CA . VAL A 1 264 ? -13.629 10.414 17.329 1.00 95.31 264 VAL A CA 1
ATOM 2053 C C . VAL A 1 264 ? -15.011 10.020 16.835 1.00 95.31 264 VAL A C 1
ATOM 2055 O O . VAL A 1 264 ? -15.227 8.869 16.468 1.00 95.31 264 VAL A O 1
ATOM 2058 N N . ILE A 1 265 ? -15.929 10.972 16.734 1.00 96.50 265 ILE A N 1
ATOM 2059 C CA . ILE A 1 265 ? -17.220 10.757 16.074 1.00 96.50 265 ILE A CA 1
ATOM 2060 C C . ILE A 1 265 ? -16.989 10.724 14.567 1.00 96.50 265 ILE A C 1
ATOM 2062 O O . ILE A 1 265 ? -16.592 11.723 13.973 1.00 96.50 265 ILE A O 1
ATOM 2066 N N . VAL A 1 266 ? -17.205 9.576 13.930 1.00 95.75 266 VAL A N 1
ATOM 2067 C CA . VAL A 1 266 ? -16.856 9.385 12.514 1.00 95.75 266 VAL A CA 1
ATOM 2068 C C . VAL A 1 266 ? -18.058 9.483 11.589 1.00 95.75 266 VAL A C 1
ATOM 2070 O O . VAL A 1 266 ? -17.888 9.898 10.443 1.00 95.75 266 VAL A O 1
ATOM 2073 N N . HIS A 1 267 ? -19.263 9.142 12.055 1.00 95.94 267 HIS A N 1
ATOM 2074 C CA . HIS A 1 267 ? -20.506 9.230 11.283 1.00 95.94 267 HIS A CA 1
ATOM 2075 C C . HIS A 1 267 ? -21.745 9.224 12.177 1.00 95.94 267 HIS A C 1
ATOM 2077 O O . HIS A 1 267 ? -21.679 8.828 13.334 1.00 95.94 267 HIS A O 1
ATOM 2083 N N . ALA A 1 268 ? -22.873 9.653 11.622 1.00 95.00 268 ALA A N 1
ATOM 2084 C CA . ALA A 1 268 ? -24.187 9.450 12.201 1.00 95.00 268 ALA A CA 1
ATOM 2085 C C . ALA A 1 268 ? -25.184 9.275 11.054 1.00 95.00 268 ALA A C 1
ATOM 2087 O O . ALA A 1 268 ? -25.180 10.077 10.114 1.00 95.00 268 ALA A O 1
ATOM 2088 N N . ASP A 1 269 ? -26.000 8.233 11.137 1.00 92.31 269 ASP A N 1
ATOM 2089 C CA . ASP A 1 269 ? -27.128 8.004 10.244 1.00 92.31 269 ASP A CA 1
ATOM 2090 C C . ASP A 1 269 ? -28.450 8.267 10.996 1.00 92.31 269 ASP A C 1
ATOM 2092 O O . ASP A 1 269 ? -28.475 8.947 12.029 1.00 92.31 269 ASP A O 1
ATOM 2096 N N . LYS A 1 270 ? -29.573 7.803 10.440 1.00 92.00 270 LYS A N 1
ATOM 2097 C CA . LYS A 1 270 ? -30.897 7.981 11.053 1.00 92.00 270 LYS A CA 1
ATOM 2098 C C . LYS A 1 270 ? -31.076 7.191 12.359 1.00 92.00 270 LYS A C 1
ATOM 2100 O O . LYS A 1 270 ? -31.836 7.631 13.217 1.00 92.00 270 LYS A O 1
ATOM 2105 N N . ASP A 1 271 ? -30.370 6.076 12.512 1.00 94.00 271 ASP A N 1
ATOM 2106 C CA . ASP A 1 271 ? -30.565 5.086 13.569 1.00 94.00 271 ASP A CA 1
ATOM 2107 C C . ASP A 1 271 ? -29.396 5.069 14.565 1.00 94.00 271 ASP A C 1
ATOM 2109 O O . ASP A 1 271 ? -29.605 4.787 15.746 1.00 94.00 271 ASP A O 1
ATOM 2113 N N . HIS A 1 272 ? -28.179 5.424 14.141 1.00 96.75 272 HIS A N 1
ATOM 2114 C CA . HIS A 1 272 ? -26.967 5.291 14.948 1.00 96.75 272 HIS A CA 1
ATOM 2115 C C . HIS A 1 272 ? -26.003 6.481 14.842 1.00 96.75 272 HIS A C 1
ATOM 2117 O O . HIS A 1 272 ? -25.913 7.181 13.832 1.00 96.75 272 HIS A O 1
ATOM 2123 N N . VAL A 1 273 ? -25.219 6.668 15.904 1.00 97.56 273 VAL A N 1
ATOM 2124 C CA . VAL A 1 273 ? -23.994 7.478 15.940 1.00 97.56 273 VAL A CA 1
ATOM 2125 C C . VAL A 1 273 ? -22.802 6.525 16.011 1.00 97.56 273 VAL A C 1
ATOM 2127 O O . VAL A 1 273 ? -22.786 5.626 16.847 1.00 97.56 273 VAL A O 1
ATOM 2130 N N . TYR A 1 274 ? -21.798 6.723 15.160 1.00 97.38 274 TYR A N 1
ATOM 2131 C CA . TYR A 1 274 ? -20.609 5.877 15.071 1.00 97.38 274 TYR A CA 1
ATOM 2132 C C . TYR A 1 274 ? -19.379 6.615 15.594 1.00 97.38 274 TYR A C 1
ATOM 2134 O O . TYR A 1 274 ? -19.040 7.708 15.123 1.00 97.38 274 TYR A O 1
ATOM 2142 N N . GLN A 1 275 ? -18.672 5.978 16.520 1.00 96.94 275 GLN A N 1
ATOM 2143 C CA . GLN A 1 275 ? -17.465 6.484 17.157 1.00 96.94 275 GLN A CA 1
ATOM 2144 C C . GLN A 1 275 ? -16.286 5.542 16.889 1.00 96.94 275 GLN A C 1
ATOM 2146 O O . GLN A 1 275 ? -16.410 4.324 16.978 1.00 96.94 275 GLN A O 1
ATOM 2151 N N . GLN A 1 276 ? -15.119 6.096 16.570 1.00 95.25 276 GLN A N 1
ATOM 2152 C CA . GLN A 1 276 ? -13.863 5.357 16.536 1.00 95.25 276 GLN A CA 1
ATOM 2153 C C . GLN A 1 276 ? -13.195 5.419 17.912 1.00 95.25 276 GLN A C 1
ATOM 2155 O O . GLN A 1 276 ? -12.681 6.472 18.295 1.00 95.25 276 GLN A O 1
ATOM 2160 N N . VAL A 1 277 ? -13.148 4.285 18.609 1.00 92.88 277 VAL A N 1
ATOM 2161 C CA . VAL A 1 277 ? -12.490 4.114 19.911 1.00 92.88 277 VAL A CA 1
ATOM 2162 C C . VAL A 1 277 ? -11.223 3.285 19.693 1.00 92.88 277 VAL A C 1
ATOM 2164 O O . VAL A 1 277 ? -11.266 2.084 19.421 1.00 92.88 277 VAL A O 1
ATOM 2167 N N . GLY A 1 278 ? -10.062 3.945 19.718 1.00 87.06 278 GLY A N 1
ATOM 2168 C CA . GLY A 1 278 ? -8.792 3.322 19.333 1.00 87.06 278 GLY A CA 1
ATOM 2169 C C . GLY A 1 278 ? -8.814 2.795 17.888 1.00 87.06 278 GLY A C 1
ATOM 2170 O O . GLY A 1 278 ? -8.914 3.569 16.933 1.00 87.06 278 GLY A O 1
ATOM 2171 N N . LYS A 1 279 ? -8.689 1.471 17.723 1.00 80.81 279 LYS A N 1
ATOM 2172 C CA . LYS A 1 279 ? -8.762 0.782 16.417 1.00 80.81 279 LYS A CA 1
ATOM 2173 C C . LYS A 1 279 ? -10.152 0.208 16.102 1.00 80.81 279 LYS A C 1
ATOM 2175 O O . LYS A 1 279 ? -10.341 -0.309 15.005 1.00 80.81 279 LYS A O 1
ATOM 2180 N N . GLN A 1 280 ? -11.092 0.268 17.044 1.00 88.12 280 GLN A N 1
ATOM 2181 C CA . GLN A 1 280 ? -12.430 -0.303 16.906 1.00 88.12 280 GLN A CA 1
ATOM 2182 C C . GLN A 1 280 ? -13.471 0.775 16.599 1.00 88.12 280 GLN A C 1
ATOM 2184 O O . GLN A 1 280 ? -13.246 1.969 16.816 1.00 88.12 280 GLN A O 1
ATOM 2189 N N . PHE A 1 281 ? -14.621 0.335 16.093 1.00 94.06 281 PHE A N 1
ATOM 2190 C CA . PHE A 1 281 ? -15.784 1.183 15.870 1.00 94.06 281 PHE A CA 1
ATOM 2191 C C . PHE A 1 281 ? -16.894 0.780 16.831 1.00 94.06 281 PHE A C 1
ATOM 2193 O O . PHE A 1 281 ? -17.219 -0.400 16.943 1.00 94.06 281 PHE A O 1
ATOM 2200 N N . VAL A 1 282 ? -17.479 1.765 17.496 1.00 96.06 282 VAL A N 1
ATOM 2201 C CA . VAL A 1 282 ? -18.613 1.602 18.400 1.00 96.06 282 VAL A CA 1
ATOM 2202 C C . VAL A 1 282 ? -19.813 2.311 17.781 1.00 96.06 282 VAL A C 1
ATOM 2204 O O . VAL A 1 282 ? -19.691 3.441 17.308 1.00 96.06 282 VAL A O 1
ATOM 2207 N N . GLN A 1 283 ? -20.961 1.640 17.749 1.00 96.81 283 GLN A N 1
ATOM 2208 C CA . GLN A 1 283 ? -22.239 2.227 17.359 1.00 96.81 283 GLN A CA 1
ATOM 2209 C C . GLN A 1 283 ? -23.116 2.447 18.589 1.00 96.81 283 GLN A C 1
ATOM 2211 O O . GLN A 1 283 ? -23.262 1.578 19.454 1.00 96.81 283 GLN A O 1
ATOM 2216 N N . HIS A 1 284 ? -23.714 3.627 18.640 1.00 97.81 284 HIS A N 1
ATOM 2217 C CA . HIS A 1 284 ? -24.592 4.090 19.700 1.00 97.81 284 HIS A CA 1
ATOM 2218 C C . HIS A 1 284 ? -25.969 4.357 19.094 1.00 97.81 284 HIS A C 1
ATOM 2220 O O . HIS A 1 284 ? -26.040 5.003 18.049 1.00 97.81 284 HIS A O 1
ATOM 2226 N N . ASP A 1 285 ? -27.059 3.926 19.735 1.00 97.12 285 ASP A N 1
ATOM 2227 C CA . ASP A 1 285 ? -28.395 4.228 19.205 1.00 97.12 285 ASP A CA 1
ATOM 2228 C C . ASP A 1 285 ? -28.610 5.747 19.182 1.00 97.12 285 ASP A C 1
ATOM 2230 O O . ASP A 1 285 ? -28.460 6.435 20.197 1.00 97.12 285 ASP A O 1
ATOM 2234 N N . ARG A 1 286 ? -28.974 6.289 18.019 1.00 96.50 286 ARG A N 1
ATOM 2235 C CA . ARG A 1 286 ? -29.160 7.728 17.782 1.00 96.50 286 ARG A CA 1
ATOM 2236 C C . ARG A 1 286 ? -30.224 8.332 18.693 1.00 96.50 286 ARG A C 1
ATOM 2238 O O . ARG A 1 286 ? -30.097 9.501 19.067 1.00 96.50 286 ARG A O 1
ATOM 2245 N N . ALA A 1 287 ? -31.237 7.542 19.046 1.00 97.06 287 ALA A N 1
ATOM 2246 C CA . ALA A 1 287 ? -32.332 7.920 19.935 1.00 97.06 287 ALA A CA 1
ATOM 2247 C C . ALA A 1 287 ? -31.869 8.241 21.367 1.00 97.06 287 ALA A C 1
ATOM 2249 O O . ALA A 1 287 ? -32.538 8.994 22.066 1.00 97.06 287 ALA A O 1
ATOM 2250 N N . ASN A 1 288 ? -30.700 7.741 21.780 1.00 97.00 288 ASN A N 1
ATOM 2251 C CA . ASN A 1 288 ? -30.151 7.979 23.115 1.00 97.00 288 ASN A CA 1
ATOM 2252 C C . ASN A 1 288 ? -29.546 9.390 23.272 1.00 97.00 288 ASN A C 1
ATOM 2254 O O . ASN A 1 288 ? -29.162 9.765 24.378 1.00 97.00 288 ASN A O 1
ATOM 2258 N N . PHE A 1 289 ? -29.432 10.171 22.188 1.00 97.19 289 PHE A N 1
ATOM 2259 C CA . PHE A 1 289 ? -28.799 11.494 22.182 1.00 97.19 289 PHE A CA 1
ATOM 2260 C C . PHE A 1 289 ? -29.817 12.615 21.966 1.00 97.19 289 PHE A C 1
ATOM 2262 O O . PHE A 1 289 ? -30.447 12.686 20.906 1.00 97.19 289 PHE A O 1
ATOM 2269 N N . ASP A 1 290 ? -29.846 13.584 22.885 1.00 93.81 290 ASP A N 1
ATOM 2270 C CA . ASP A 1 290 ? -30.601 14.835 22.706 1.00 93.81 290 ASP A CA 1
ATOM 2271 C C . ASP A 1 290 ? -30.126 15.594 21.451 1.00 93.81 290 ASP A C 1
ATOM 2273 O O . ASP A 1 290 ? -30.918 16.123 20.671 1.00 93.81 290 ASP A O 1
ATOM 2277 N N . LYS A 1 291 ? -28.807 15.604 21.219 1.00 94.88 291 LYS A N 1
ATOM 2278 C CA . LYS A 1 291 ? -28.163 16.195 20.043 1.00 94.88 291 LYS A CA 1
ATOM 2279 C C . LYS A 1 291 ? -27.023 15.300 19.570 1.00 94.88 291 LYS A C 1
ATOM 2281 O O . LYS A 1 291 ? -26.235 14.828 20.385 1.00 94.88 291 LYS A O 1
ATOM 2286 N N . VAL A 1 292 ? -26.908 15.103 18.252 1.00 94.25 292 VAL A N 1
ATOM 2287 C CA . VAL A 1 292 ? -25.762 14.377 17.679 1.00 94.25 292 VAL A CA 1
ATOM 2288 C C . VAL A 1 292 ? -24.480 15.146 17.983 1.00 94.25 292 VAL A C 1
ATOM 2290 O O . VAL A 1 292 ? -24.428 16.350 17.707 1.00 94.25 292 VAL A O 1
ATOM 2293 N N . PRO A 1 293 ? -23.446 14.469 18.502 1.00 94.38 293 PRO A N 1
ATOM 2294 C CA . PRO A 1 293 ? -22.099 15.016 18.548 1.00 94.38 293 PRO A CA 1
ATOM 2295 C C . PRO A 1 293 ? -21.620 15.489 17.170 1.00 94.38 293 PRO A C 1
ATOM 2297 O O . PRO A 1 293 ? -22.020 14.956 16.135 1.00 94.38 293 PRO A O 1
ATOM 2300 N N . GLU A 1 294 ? -20.740 16.483 17.139 1.00 94.12 294 GLU A N 1
ATOM 2301 C CA . GLU A 1 294 ? -20.196 16.970 15.874 1.00 94.12 294 GLU A CA 1
ATOM 2302 C C . GLU A 1 294 ? -19.331 15.893 15.198 1.00 94.12 294 GLU A C 1
ATOM 2304 O O . GLU A 1 294 ? -18.456 15.283 15.807 1.00 94.12 294 GLU A O 1
ATOM 2309 N N . ILE A 1 295 ? -19.560 15.649 13.908 1.00 94.31 295 ILE A N 1
ATOM 2310 C CA . ILE A 1 295 ? -18.748 14.696 13.147 1.00 94.31 295 ILE A CA 1
ATOM 2311 C C . ILE A 1 295 ? -17.312 15.231 13.053 1.00 94.31 295 ILE A C 1
ATOM 2313 O O . ILE A 1 295 ? -17.080 16.335 12.570 1.00 94.31 295 ILE A O 1
ATOM 2317 N N . GLY A 1 296 ? -16.347 14.426 13.493 1.00 92.19 296 GLY A N 1
ATOM 2318 C CA . GLY A 1 296 ? -14.933 14.776 13.603 1.00 92.19 296 GLY A CA 1
ATOM 2319 C C . GLY A 1 296 ? -14.499 15.242 14.996 1.00 92.19 296 GLY A C 1
ATOM 2320 O O . GLY A 1 296 ? -13.295 15.402 15.221 1.00 92.19 296 GLY A O 1
ATOM 2321 N N . SER A 1 297 ? -15.419 15.427 15.950 1.00 93.31 297 SER A N 1
ATOM 2322 C CA . SER A 1 297 ? -15.052 15.798 17.320 1.00 93.31 297 SER A CA 1
ATOM 2323 C C . SER A 1 297 ? -14.487 14.616 18.109 1.00 93.31 297 SER A C 1
ATOM 2325 O O . SER A 1 297 ? -14.958 13.485 17.979 1.00 93.31 297 SER A O 1
ATOM 2327 N N . ASN A 1 298 ? -13.516 14.896 18.983 1.00 93.31 298 ASN A N 1
ATOM 2328 C CA . ASN A 1 298 ? -13.118 13.977 20.049 1.00 93.31 298 ASN A CA 1
ATOM 2329 C C . ASN A 1 298 ? -14.144 14.052 21.181 1.00 93.31 298 ASN A C 1
ATOM 2331 O O . ASN A 1 298 ? -14.284 15.090 21.834 1.00 93.31 298 ASN A O 1
ATOM 2335 N N . SER A 1 299 ? -14.829 12.948 21.435 1.00 94.81 299 SER A N 1
ATOM 2336 C CA . SER A 1 299 ? -15.923 12.868 22.396 1.00 94.81 299 SER A CA 1
ATOM 2337 C C . SER A 1 299 ? -15.720 11.709 23.363 1.00 94.81 299 SER A C 1
ATOM 2339 O O . SER A 1 299 ? -15.175 10.670 23.000 1.00 94.81 299 SER A O 1
ATOM 2341 N N . SER A 1 300 ? -16.149 11.921 24.600 1.00 96.44 300 SER A N 1
ATOM 2342 C CA . SER A 1 300 ? -16.311 10.922 25.647 1.00 96.44 300 SER A CA 1
ATOM 2343 C C . SER A 1 300 ? -17.808 10.687 25.793 1.00 96.44 300 SER A C 1
ATOM 2345 O O . SER A 1 300 ? -18.542 11.635 26.091 1.00 96.44 300 SER A O 1
ATOM 2347 N N . ILE A 1 301 ? -18.273 9.473 25.505 1.00 97.19 301 ILE A N 1
ATOM 2348 C CA . ILE A 1 301 ? -19.685 9.095 25.603 1.00 97.19 301 ILE A CA 1
ATOM 2349 C C . ILE A 1 301 ? -19.850 8.166 26.801 1.00 97.19 301 ILE A C 1
ATOM 2351 O O . ILE A 1 301 ? -19.257 7.087 26.847 1.00 97.19 301 ILE A O 1
ATOM 2355 N N . LYS A 1 302 ? -20.682 8.587 27.752 1.00 96.38 302 LYS A N 1
ATOM 2356 C CA . LYS A 1 302 ? -21.122 7.794 28.906 1.00 96.38 302 LYS A CA 1
ATOM 2357 C C . LYS A 1 302 ? -22.639 7.701 28.915 1.00 96.38 302 LYS A C 1
ATOM 2359 O O . LYS A 1 302 ? -23.308 8.500 28.264 1.00 96.38 302 LYS A O 1
ATOM 2364 N N . TYR A 1 303 ? -23.173 6.751 29.667 1.00 97.12 303 TYR A N 1
ATOM 2365 C CA . TYR A 1 303 ? -24.611 6.541 29.767 1.00 97.12 303 TYR A CA 1
ATOM 2366 C C . TYR A 1 303 ? -25.103 6.726 31.198 1.00 97.12 303 TYR A C 1
ATOM 2368 O O . TYR A 1 303 ? -24.474 6.257 32.144 1.00 97.12 303 TYR A O 1
ATOM 2376 N N . ASP A 1 304 ? -26.240 7.405 31.326 1.00 94.31 304 ASP A N 1
ATOM 2377 C CA . ASP A 1 304 ? -27.073 7.435 32.526 1.00 94.31 304 ASP A CA 1
ATOM 2378 C C . ASP A 1 304 ? -28.418 6.791 32.166 1.00 94.31 304 ASP A C 1
ATOM 2380 O O . ASP A 1 304 ? -29.227 7.358 31.423 1.00 94.31 304 ASP A O 1
ATOM 2384 N N . GLY A 1 305 ? -28.585 5.528 32.564 1.00 92.25 305 GLY A N 1
ATOM 2385 C CA . GLY A 1 305 ? -29.599 4.646 31.987 1.00 92.25 305 GLY A CA 1
ATOM 2386 C C . GLY A 1 305 ? -29.388 4.470 30.479 1.00 92.25 305 GLY A C 1
ATOM 2387 O O . GLY A 1 305 ? -28.323 4.045 30.032 1.00 92.25 305 GLY A O 1
ATOM 2388 N N . ASP A 1 306 ? -30.398 4.820 29.683 1.00 91.94 306 ASP A N 1
ATOM 2389 C CA . ASP A 1 306 ? -30.308 4.797 28.219 1.00 91.94 306 ASP A CA 1
ATOM 2390 C C . ASP A 1 306 ? -29.825 6.117 27.617 1.00 91.94 306 ASP A C 1
ATOM 2392 O O . ASP A 1 306 ? -29.479 6.160 26.437 1.00 91.94 306 ASP A O 1
ATOM 2396 N N . LYS A 1 307 ? -29.758 7.194 28.406 1.00 96.38 307 LYS A N 1
ATOM 2397 C CA . LYS A 1 307 ? -29.441 8.524 27.895 1.00 96.38 307 LYS A CA 1
ATOM 2398 C C . LYS A 1 307 ? -27.932 8.717 27.771 1.00 96.38 307 LYS A C 1
ATOM 2400 O O . LYS A 1 307 ? -27.189 8.547 28.736 1.00 96.38 307 LYS A O 1
ATOM 2405 N N . ALA A 1 308 ? -27.481 9.103 26.581 1.00 96.56 308 ALA A N 1
ATOM 2406 C CA . ALA A 1 308 ? -26.079 9.371 26.301 1.00 96.56 308 ALA A CA 1
ATOM 2407 C C . ALA A 1 308 ? -25.683 10.775 26.784 1.00 96.56 308 ALA A C 1
ATOM 2409 O O . ALA A 1 308 ? -26.272 11.783 26.386 1.00 96.56 308 ALA A O 1
ATOM 2410 N N . GLN A 1 309 ? -24.639 10.841 27.602 1.00 96.31 309 GLN A N 1
ATOM 2411 C CA . GLN A 1 309 ? -23.962 12.067 28.006 1.00 96.31 309 GLN A CA 1
ATOM 2412 C C . GLN A 1 309 ? -22.664 12.207 27.213 1.00 96.31 309 GLN A C 1
ATOM 2414 O O . GLN A 1 309 ? -21.839 11.293 27.181 1.00 96.31 309 GLN A O 1
ATOM 2419 N N . VAL A 1 310 ? -22.488 13.361 26.568 1.00 96.06 310 VAL A N 1
ATOM 2420 C CA . VAL A 1 310 ? -21.364 13.623 25.665 1.00 96.06 310 VAL A CA 1
ATOM 2421 C C . VAL A 1 310 ? -20.519 14.750 26.234 1.00 96.06 310 VAL A C 1
ATOM 2423 O O . VAL A 1 310 ? -21.005 15.867 26.408 1.00 96.06 310 VAL A O 1
ATOM 2426 N N . ALA A 1 311 ? -19.243 14.472 26.477 1.00 93.69 311 ALA A N 1
ATOM 2427 C CA . ALA A 1 311 ? -18.254 15.464 26.881 1.00 93.69 311 ALA A CA 1
ATOM 2428 C C . ALA A 1 311 ? -17.098 15.525 25.866 1.00 93.69 311 ALA A C 1
ATOM 2430 O O . ALA A 1 311 ? -16.847 14.540 25.168 1.00 93.69 311 ALA A O 1
ATOM 2431 N N . PRO A 1 312 ? -16.364 16.645 25.755 1.00 88.81 312 PRO A N 1
ATOM 2432 C CA . PRO A 1 312 ? -15.119 16.679 24.993 1.00 88.81 312 PRO A CA 1
ATOM 2433 C C . PRO A 1 312 ? -14.106 15.684 25.573 1.00 88.81 312 PRO A C 1
ATOM 2435 O O . PRO A 1 312 ? -13.876 15.673 26.781 1.00 88.81 312 PRO A O 1
ATOM 2438 N N . SER A 1 313 ? -13.481 14.867 24.724 1.00 81.62 313 SER A N 1
ATOM 2439 C CA . SER A 1 313 ? -12.412 13.956 25.153 1.00 81.62 313 SER A CA 1
ATOM 2440 C C . SER A 1 313 ? -11.035 14.561 24.881 1.00 81.62 313 SER A C 1
ATOM 2442 O O . SER A 1 313 ? -10.780 15.129 23.816 1.00 81.62 313 SER A O 1
ATOM 2444 N N . SER A 1 314 ? -10.124 14.426 25.846 1.00 64.94 314 SER A N 1
ATOM 2445 C CA . SER A 1 314 ? -8.741 14.911 25.767 1.00 64.94 314 SER A CA 1
ATOM 2446 C C . SER A 1 314 ? -7.794 13.943 25.045 1.00 64.94 314 SER A C 1
ATOM 2448 O O . SER A 1 314 ? -6.597 14.231 24.935 1.00 64.94 314 SER A O 1
ATOM 2450 N N . ILE A 1 315 ? -8.296 12.817 24.519 1.00 55.97 315 ILE A N 1
ATOM 2451 C CA . ILE A 1 315 ? -7.469 11.836 23.812 1.00 55.97 315 ILE A CA 1
ATOM 2452 C C . ILE A 1 315 ? -6.852 12.468 22.556 1.00 55.97 315 ILE A C 1
ATOM 2454 O O . ILE A 1 315 ? -7.490 12.674 21.522 1.00 55.97 315 ILE A O 1
ATOM 2458 N N . LYS A 1 316 ? -5.543 12.723 22.631 1.00 48.66 316 LYS A N 1
ATOM 2459 C CA . LYS A 1 316 ? -4.689 12.893 21.458 1.00 48.66 316 LYS A CA 1
ATOM 2460 C C . LYS A 1 316 ? -4.529 11.518 20.819 1.00 48.66 316 LYS A C 1
ATOM 2462 O O . LYS A 1 316 ? -3.742 10.710 21.304 1.00 48.66 316 LYS A O 1
ATOM 2467 N N . LEU A 1 317 ? -5.238 11.258 19.717 1.00 47.97 317 LEU A N 1
ATOM 2468 C CA . LEU A 1 317 ? -4.857 10.190 18.787 1.00 47.97 317 LEU A CA 1
ATOM 2469 C C . LEU A 1 317 ? -3.353 10.325 18.532 1.00 47.97 317 LEU A C 1
ATOM 2471 O O . LEU A 1 317 ? -2.921 11.382 18.061 1.00 47.97 317 LEU A O 1
ATOM 2475 N N . GLY A 1 318 ? -2.582 9.296 18.898 1.00 38.25 318 GLY A N 1
ATOM 2476 C CA . GLY A 1 318 ? -1.123 9.295 18.836 1.00 38.25 318 GLY A CA 1
ATOM 2477 C C . GLY A 1 318 ? -0.612 9.966 17.563 1.00 38.25 318 GLY A C 1
ATOM 2478 O O . GLY A 1 318 ? -1.159 9.768 16.472 1.00 38.25 318 GLY A O 1
ATOM 2479 N N . ARG A 1 319 ? 0.395 10.831 17.725 1.00 35.22 319 ARG A N 1
ATOM 2480 C CA . ARG A 1 319 ? 1.062 11.543 16.632 1.00 35.22 319 ARG A CA 1
ATOM 2481 C C . ARG A 1 319 ? 1.651 10.526 15.647 1.00 35.22 319 ARG A C 1
ATOM 2483 O O . ARG A 1 319 ? 2.805 10.145 15.767 1.00 35.22 319 ARG A O 1
ATOM 2490 N N . GLY A 1 320 ? 0.877 10.140 14.639 1.00 35.03 320 GLY A N 1
ATOM 2491 C CA . GLY A 1 320 ? 1.435 9.837 13.329 1.00 35.03 320 GLY A CA 1
ATOM 2492 C C . GLY A 1 320 ? 1.920 11.164 12.768 1.00 35.03 320 GLY A C 1
ATOM 2493 O O . GLY A 1 320 ? 1.103 11.982 12.344 1.00 35.03 320 GLY A O 1
ATOM 2494 N N . LEU A 1 321 ? 3.218 11.431 12.914 1.00 30.34 321 LEU A N 1
ATOM 2495 C CA . LEU A 1 321 ? 3.868 12.629 12.397 1.00 30.34 321 LEU A CA 1
ATOM 2496 C C . LEU A 1 321 ? 3.616 12.709 10.889 1.00 30.34 321 LEU A C 1
ATOM 2498 O O . LEU A 1 321 ? 4.020 11.839 10.125 1.00 30.34 321 LEU A O 1
ATOM 2502 N N . SER A 1 322 ? 2.899 13.751 10.481 1.00 29.92 322 SER A N 1
ATOM 2503 C CA . SER A 1 322 ? 2.752 14.132 9.088 1.00 29.92 322 SER A CA 1
ATOM 2504 C C . SER A 1 322 ? 4.012 14.863 8.626 1.00 29.92 322 SER A C 1
ATOM 2506 O O . SER A 1 322 ? 4.242 15.988 9.079 1.00 29.92 322 SER A O 1
ATOM 2508 N N . ARG A 1 323 ? 4.750 14.228 7.715 1.00 35.44 323 ARG A N 1
ATOM 2509 C CA . ARG A 1 323 ? 5.476 14.740 6.534 1.00 35.44 323 ARG A CA 1
ATOM 2510 C C . ARG A 1 323 ? 6.748 13.938 6.308 1.00 35.44 323 ARG A C 1
ATOM 2512 O O . ARG A 1 323 ? 7.552 13.837 7.256 1.00 35.44 323 ARG A O 1
#

Radius of gyration: 22.06 Å; chains: 1; bounding box: 56×43×58 Å

Secondary structure (DSSP, 8-state):
--SEE-TT-TTB-TTT-SBP-TT---SHHHHHHHHHHHHHHHHHHHHHSPPP--SSHHHHHHHHHHHHTTT-TTTTPPPSS-EEETTEE---GGGHHHHHHHHHHHHHHTGGGTT--HHHHHHHHHHHHHHHHHH--SSS-HHHHHHHHHHHHHHHTT----GGG--HHHHHHHHHHHHTT--HHHHHHHHHT---GGGSTTSSS--SSPPEEEEEETTEEEEEEEETTEEEEEEEEE-TTPPSEEE-GGGPEEP-TTS-EEEEEEEE-SSEEEEEETTEEEEEEGGG-SSPPPTT-EEEEEEETTEEEEEE-----------

Organism: NCBI:txid28430

Sequence (323 aa):
MKYAGDRGDPYLDSETGVLRNLLGIKEQGGLDKAESTLSFLRASELREQPVKGKFDLAHLQRIHKRLFGDVYDWAGQIRQVEISKGSTMFARQVAIQSAAQQLFGQLAKEQLLRGLDADEFSKRAGHYLGEINVLHPFREGNGRTQREFIGQLAQQAGHRIDWSGVSQASMTQASIEAYNGDSSGMAGLIRAGMPDQLFFLTHESRSIGMKQRLLVMNGQRLVQSEQGGQWATDKVEKAGTIKPGIYNIHLSTKADKSQSHDGVIVHADKDHVYQQVGKQFVQHDRANFDKVPEIGSNSSIKYDGDKAQVAPSSIKLGRGLSR